Protein AF-A0A383W171-F1 (afdb_monomer)

Solvent-accessible surface area (backbone atoms only — not comparable to full-atom values): 10695 Å² total; per-residue (Å²): 110,68,68,59,52,62,52,45,40,72,74,48,35,56,54,41,44,47,52,51,30,72,74,34,72,72,46,25,58,51,48,38,57,55,41,59,75,45,42,67,62,52,44,52,52,25,50,52,48,31,60,66,40,93,43,73,70,55,23,49,46,22,48,50,26,39,49,52,51,24,66,62,33,46,74,56,22,66,34,66,72,50,30,51,53,55,52,63,39,61,74,68,53,59,74,55,46,41,52,40,42,72,44,48,37,59,77,45,46,70,50,52,50,55,31,55,77,66,64,44,54,62,51,46,47,56,55,49,35,37,57,77,70,67,51,91,64,80,56,53,69,67,58,50,42,73,58,44,50,68,58,69,49,54,80,75,46,86,81,58,77,82,63,76,85,50,71,65,65,59,52,54,56,54,51,54,53,50,52,52,56,61,53,58,58,59,66,66,78,77,114

Foldseek 3Di:
DLVVVVVVCVVCALLNLLVQLVPDVVSVVSSLVVCVVPVPVSLVRLLVQLQVDPDPVSVVSSLSSNLSSLLSPVVVLPDQVNLLSVLLRAPDPLVSLLSSVVSVHANAPVSLVVCVVVVRHPSLSNLVSCVVVVNDYPDDVVVSCVSPVVVVVVVPDPPCPVCVVDCVVVVVVVVVVVVVVVVVVVVVVVD

Sequence (191 aa):
MFELLSSCSRHLGVAGLARVAASSKQLNDTCIIIARRDVQSLLQAALQQATAAASGIEQDQHLQAVLWLLQAAPAAAAAASVSEQLVRLTDVPNRWVLQLVTAGVRIMYPQLLAAASSMVPGMEVWVQAQQQLGVQTDMPAAAVDVCCGDIAAGALNPGVQQLRRSPKGRQLLQAAEQQQLCSGLRGIMQR

Organism: Tetradesmus obliquus (NCBI:txid3088)

Radius of gyration: 20.08 Å; Cα contacts (8 Å, |Δi|>4): 163; chains: 1; bounding box: 38×62×49 Å

Mean predicted aligned error: 10.24 Å

Structure (mmCIF, N/CA/C/O backbone):
data_AF-A0A383W171-F1
#
_entry.id   AF-A0A383W171-F1
#
loop_
_atom_site.group_PDB
_atom_site.id
_atom_site.type_symbol
_atom_site.label_atom_id
_atom_site.label_alt_id
_atom_site.label_comp_id
_atom_site.label_asym_id
_atom_site.label_entity_id
_atom_site.label_seq_id
_atom_site.pdbx_PDB_ins_code
_atom_site.Cartn_x
_atom_site.Cartn_y
_atom_site.Cartn_z
_atom_site.occupancy
_atom_site.B_iso_or_equiv
_atom_site.auth_seq_id
_atom_site.auth_comp_id
_atom_site.auth_asym_id
_atom_site.auth_atom_id
_atom_site.pdbx_PDB_model_num
ATOM 1 N N . MET A 1 1 ? 2.839 31.402 7.261 1.00 62.22 1 MET A N 1
ATOM 2 C CA . MET A 1 1 ? 2.169 30.147 7.681 1.00 62.22 1 MET A CA 1
ATOM 3 C C . MET A 1 1 ? 2.806 28.917 7.032 1.00 62.22 1 MET A C 1
ATOM 5 O O . MET A 1 1 ? 3.212 28.032 7.770 1.00 62.22 1 MET A O 1
ATOM 9 N N . PHE A 1 2 ? 2.985 28.882 5.704 1.00 64.69 2 PHE A N 1
ATOM 10 C CA . PHE A 1 2 ? 3.667 27.775 5.005 1.00 64.69 2 PHE A CA 1
ATOM 11 C C . PHE A 1 2 ? 5.072 27.443 5.545 1.00 64.69 2 PHE A C 1
ATOM 13 O O . PHE A 1 2 ? 5.358 26.276 5.783 1.00 64.69 2 PHE A O 1
ATOM 20 N N . GLU A 1 3 ? 5.916 28.444 5.818 1.00 73.06 3 GLU A N 1
ATOM 21 C CA . GLU A 1 3 ? 7.274 28.223 6.360 1.00 73.06 3 GLU A CA 1
ATOM 22 C C . GLU A 1 3 ? 7.280 27.573 7.753 1.00 73.06 3 GLU A C 1
ATOM 24 O O . GLU A 1 3 ? 8.090 26.693 8.032 1.00 73.06 3 GLU A O 1
ATOM 29 N N . LEU A 1 4 ? 6.327 27.944 8.616 1.00 71.62 4 LEU A N 1
ATOM 30 C CA . LEU A 1 4 ? 6.175 27.326 9.937 1.00 71.62 4 LEU A CA 1
ATOM 31 C C . LEU A 1 4 ? 5.765 25.859 9.806 1.00 71.62 4 LEU A C 1
ATOM 33 O O . LEU A 1 4 ? 6.365 25.009 10.449 1.00 71.62 4 LEU A O 1
ATOM 37 N N . LEU A 1 5 ? 4.817 25.542 8.922 1.00 66.81 5 LEU A N 1
ATOM 38 C CA . LEU A 1 5 ? 4.398 24.159 8.674 1.00 66.81 5 LEU A CA 1
ATOM 39 C C . LEU A 1 5 ? 5.499 23.323 8.002 1.00 66.81 5 LEU A C 1
ATOM 41 O O . LEU A 1 5 ? 5.643 22.150 8.326 1.00 66.81 5 LEU A O 1
ATOM 45 N N . SER A 1 6 ? 6.310 23.931 7.132 1.00 67.00 6 SER A N 1
ATOM 46 C CA . SER A 1 6 ? 7.495 23.315 6.510 1.00 67.00 6 SER A CA 1
ATOM 47 C C . SER A 1 6 ? 8.640 23.069 7.505 1.00 67.00 6 SER A C 1
ATOM 49 O O . SER A 1 6 ? 9.434 22.141 7.355 1.00 67.00 6 SER A O 1
ATOM 51 N N . SER A 1 7 ? 8.745 23.889 8.550 1.00 73.44 7 SER A N 1
ATOM 52 C CA . SER A 1 7 ? 9.685 23.651 9.648 1.00 73.44 7 SER A CA 1
ATOM 53 C C . SER A 1 7 ? 9.146 22.594 10.619 1.00 73.44 7 SER A C 1
ATOM 55 O O . SER A 1 7 ? 9.865 21.671 11.012 1.00 73.44 7 SER A O 1
ATOM 57 N N . CYS A 1 8 ? 7.852 22.663 10.947 1.00 67.25 8 CYS A N 1
ATOM 58 C CA . CYS A 1 8 ? 7.170 21.681 11.784 1.00 67.25 8 CYS A CA 1
ATOM 59 C C . CYS A 1 8 ? 7.143 20.294 11.138 1.00 67.25 8 CYS A C 1
ATOM 61 O O . CYS A 1 8 ? 7.297 19.318 11.858 1.00 67.25 8 CYS A O 1
ATOM 63 N N . SER A 1 9 ? 7.016 20.173 9.813 1.00 68.44 9 SER A N 1
ATOM 64 C CA . SER A 1 9 ? 7.053 18.876 9.122 1.00 68.44 9 SER A CA 1
ATOM 65 C C . SER A 1 9 ? 8.367 18.130 9.343 1.00 68.44 9 SER A C 1
ATOM 67 O O . SER A 1 9 ? 8.357 16.917 9.546 1.00 68.44 9 SER A O 1
ATOM 69 N N . ARG A 1 10 ? 9.492 18.855 9.378 1.00 72.81 10 ARG A N 1
ATOM 70 C CA . ARG A 1 10 ? 10.814 18.276 9.652 1.00 72.81 10 ARG A CA 1
ATOM 71 C C . ARG A 1 10 ? 10.949 17.780 11.089 1.00 72.81 10 ARG A C 1
ATOM 73 O O . ARG A 1 10 ? 11.644 16.801 11.318 1.00 72.81 10 ARG A O 1
ATOM 80 N N . HIS A 1 11 ? 10.282 18.436 12.037 1.00 79.12 11 HIS A N 1
ATOM 81 C CA . HIS A 1 11 ? 10.353 18.085 13.460 1.00 79.12 11 HIS A CA 1
ATOM 82 C C . HIS A 1 11 ? 9.325 17.022 13.865 1.00 79.12 11 HIS A C 1
ATOM 84 O O . HIS A 1 11 ? 9.615 16.158 14.683 1.00 79.12 11 HIS A O 1
ATOM 90 N N . LEU A 1 12 ? 8.120 17.084 13.300 1.00 79.12 12 LEU A N 1
ATOM 91 C CA . LEU A 1 12 ? 7.004 16.191 13.616 1.00 79.12 12 LEU A CA 1
ATOM 92 C C . LEU A 1 12 ? 7.081 14.857 12.859 1.00 79.12 12 LEU A C 1
ATOM 94 O O . LEU A 1 12 ? 6.402 13.897 13.229 1.00 79.12 12 LEU A O 1
ATOM 98 N N . GLY A 1 13 ? 7.870 14.804 11.783 1.00 85.38 13 GLY A N 1
ATOM 99 C CA . GLY A 1 13 ? 7.905 13.675 10.864 1.00 85.38 13 GLY A CA 1
ATOM 100 C C . GLY A 1 13 ? 6.580 13.476 10.120 1.00 85.38 13 GLY A C 1
ATOM 101 O O . GLY A 1 13 ? 5.604 14.215 10.282 1.00 85.38 13 GLY A O 1
ATOM 102 N N . VAL A 1 14 ? 6.529 12.435 9.289 1.00 82.44 14 VAL A N 1
ATOM 103 C CA . VAL A 1 14 ? 5.363 12.163 8.432 1.00 82.44 14 VAL A CA 1
ATOM 104 C C . VAL A 1 14 ? 4.137 11.755 9.258 1.00 82.44 14 VAL A C 1
ATOM 106 O O . VAL A 1 14 ? 3.026 12.208 8.993 1.00 82.44 14 VAL A O 1
ATOM 109 N N . ALA A 1 15 ? 4.334 10.965 10.318 1.00 82.19 15 ALA A N 1
ATOM 110 C CA . ALA A 1 15 ? 3.250 10.551 11.210 1.00 82.19 15 ALA A CA 1
ATOM 111 C C . ALA A 1 15 ? 2.641 11.727 11.996 1.00 82.19 15 ALA A C 1
ATOM 113 O O . ALA A 1 15 ? 1.443 11.728 12.287 1.00 82.19 15 ALA A O 1
ATOM 114 N N . GLY A 1 16 ? 3.444 12.734 12.353 1.00 85.44 16 GLY A N 1
ATOM 115 C CA . GLY A 1 16 ? 2.940 13.950 12.984 1.00 85.44 16 GLY A CA 1
ATOM 116 C C . GLY A 1 16 ? 2.183 14.838 11.995 1.00 85.44 16 GLY A C 1
ATOM 117 O O . GLY A 1 16 ? 1.116 15.346 12.333 1.00 85.44 16 GLY A O 1
ATOM 118 N N . LEU A 1 17 ? 2.659 14.948 10.749 1.00 83.88 17 LEU A N 1
ATOM 119 C CA . LEU A 1 17 ? 1.933 15.649 9.686 1.00 83.88 17 LEU A CA 1
ATOM 120 C C . LEU A 1 17 ? 0.565 15.033 9.397 1.00 83.88 17 LEU A C 1
ATOM 122 O O . LEU A 1 17 ? -0.419 15.766 9.337 1.00 83.88 17 LEU A O 1
ATOM 126 N N . ALA A 1 18 ? 0.483 13.707 9.277 1.00 84.19 18 ALA A N 1
ATOM 127 C CA . ALA A 1 18 ? -0.787 13.016 9.065 1.00 84.19 18 ALA A CA 1
ATOM 128 C C . ALA A 1 18 ? -1.781 13.286 10.214 1.00 84.19 18 ALA A C 1
ATOM 130 O O . ALA A 1 18 ? -2.966 13.516 9.978 1.00 84.19 18 ALA A O 1
ATOM 131 N N . ARG A 1 19 ? -1.295 13.346 11.462 1.00 85.88 19 ARG A N 1
ATOM 132 C CA . ARG A 1 19 ? -2.115 13.701 12.634 1.00 85.88 19 ARG A CA 1
ATOM 133 C C . ARG A 1 19 ? -2.599 15.152 12.608 1.00 85.88 19 ARG A C 1
ATOM 135 O O . ARG A 1 19 ? -3.755 15.408 12.934 1.00 85.88 19 ARG A O 1
ATOM 142 N N . VAL A 1 20 ? -1.746 16.094 12.207 1.00 85.81 20 VAL A N 1
ATOM 143 C CA . VAL A 1 20 ? -2.124 17.511 12.055 1.00 85.81 20 VAL A CA 1
ATOM 144 C C . VAL A 1 20 ? -3.135 17.690 10.921 1.00 85.81 20 VAL A C 1
ATOM 146 O O . VAL A 1 20 ? -4.101 18.434 11.069 1.00 85.81 20 VAL A O 1
ATOM 149 N N . ALA A 1 21 ? -2.959 16.973 9.812 1.00 86.38 21 ALA A N 1
ATOM 150 C CA . ALA A 1 21 ? -3.920 16.969 8.718 1.00 86.38 21 ALA A CA 1
ATOM 151 C C . ALA A 1 21 ? -5.288 16.422 9.167 1.00 86.38 21 ALA A C 1
ATOM 153 O O . ALA A 1 21 ? -6.324 16.951 8.775 1.00 86.38 21 ALA A O 1
ATOM 154 N N . ALA A 1 22 ? -5.311 15.414 10.043 1.00 86.44 22 ALA A N 1
ATOM 155 C CA . ALA A 1 22 ? -6.554 14.849 10.562 1.00 86.44 22 ALA A CA 1
ATOM 156 C C . ALA A 1 22 ? -7.316 15.780 11.528 1.00 86.44 22 ALA A C 1
ATOM 158 O O . ALA A 1 22 ? -8.522 15.616 11.695 1.00 86.44 22 ALA A O 1
ATOM 159 N N . SER A 1 23 ? -6.651 16.751 12.168 1.00 90.56 23 SER A N 1
ATOM 160 C CA . SER A 1 23 ? -7.278 17.588 13.204 1.00 90.56 23 SER A CA 1
ATOM 161 C C . SER A 1 23 ? -8.031 18.806 12.661 1.00 90.56 23 SER A C 1
ATOM 163 O O . SER A 1 23 ? -8.907 19.337 13.343 1.00 90.56 23 SER A O 1
ATOM 165 N N . SER A 1 24 ? -7.712 19.270 11.449 1.00 92.06 24 SER A N 1
ATOM 166 C CA . SER A 1 24 ? -8.339 20.456 10.861 1.00 92.06 24 SER A CA 1
ATOM 167 C C . SER A 1 24 ? -8.365 20.393 9.341 1.00 92.06 24 SER A C 1
ATOM 169 O O . SER A 1 24 ? -7.342 20.162 8.701 1.00 92.06 24 SER A O 1
ATOM 171 N N . LYS A 1 25 ? -9.523 20.707 8.746 1.00 90.56 25 LYS A N 1
ATOM 172 C CA . LYS A 1 25 ? -9.697 20.761 7.286 1.00 90.56 25 LYS A CA 1
ATOM 173 C C . LYS A 1 25 ? -8.736 21.752 6.618 1.00 90.56 25 LYS A C 1
ATOM 175 O O . LYS A 1 25 ? -8.126 21.422 5.610 1.00 90.56 25 LYS A O 1
ATOM 180 N N . GLN A 1 26 ? -8.557 22.940 7.197 1.00 88.69 26 GLN A N 1
ATOM 181 C CA . GLN A 1 26 ? -7.665 23.959 6.632 1.00 88.69 26 GLN A CA 1
ATOM 182 C C . GLN A 1 26 ? -6.191 23.525 6.687 1.00 88.69 26 GLN A C 1
ATOM 184 O O . GLN A 1 26 ? -5.416 23.791 5.763 1.00 88.69 26 GLN A O 1
ATOM 189 N N . LEU A 1 27 ? -5.799 22.842 7.768 1.00 87.38 27 LEU A N 1
ATOM 190 C CA . LEU A 1 27 ? -4.456 22.280 7.881 1.00 87.38 27 LEU A CA 1
ATOM 191 C C . LEU A 1 27 ? -4.277 21.105 6.923 1.00 87.38 27 LEU A C 1
ATOM 193 O O . LEU A 1 27 ? -3.227 21.029 6.297 1.00 87.38 27 LEU A O 1
ATOM 197 N N . ASN A 1 28 ? -5.298 20.265 6.730 1.00 89.25 28 ASN A N 1
ATOM 198 C CA . ASN A 1 28 ? -5.277 19.184 5.747 1.00 89.25 28 ASN A CA 1
ATOM 199 C C . ASN A 1 28 ? -4.964 19.703 4.339 1.00 89.25 28 ASN A C 1
ATOM 201 O O . ASN A 1 28 ? -4.003 19.246 3.728 1.00 89.25 28 ASN A O 1
ATOM 205 N N . ASP A 1 29 ? -5.696 20.712 3.858 1.00 89.44 29 ASP A N 1
ATOM 206 C CA . ASP A 1 29 ? -5.478 21.276 2.518 1.00 89.44 29 ASP A CA 1
ATOM 207 C C . ASP A 1 29 ? -4.045 21.815 2.361 1.00 89.44 29 ASP A C 1
ATOM 209 O O . ASP A 1 29 ? -3.374 21.578 1.354 1.00 89.44 29 ASP A O 1
ATOM 213 N N . THR A 1 30 ? -3.529 22.474 3.401 1.00 88.12 30 THR A N 1
ATOM 214 C CA . THR A 1 30 ? -2.154 22.990 3.414 1.00 88.12 30 THR A CA 1
ATOM 215 C C . THR A 1 30 ? -1.119 21.860 3.438 1.00 88.12 30 THR A C 1
ATOM 217 O O . THR A 1 30 ? -0.136 21.896 2.694 1.00 88.12 30 THR A O 1
ATOM 220 N N . CYS A 1 31 ? -1.342 20.832 4.258 1.00 85.25 31 CYS A N 1
ATOM 221 C CA . CYS A 1 31 ? -0.501 19.643 4.343 1.00 85.25 31 CYS A CA 1
ATOM 222 C C . CYS A 1 31 ? -0.481 18.873 3.020 1.00 85.25 31 CYS A C 1
ATOM 224 O O . CYS A 1 31 ? 0.586 18.419 2.625 1.00 85.25 31 CYS A O 1
ATOM 226 N N . ILE A 1 32 ? -1.603 18.782 2.300 1.00 87.94 32 ILE A N 1
ATOM 227 C CA . ILE A 1 32 ? -1.674 18.161 0.971 1.00 87.94 32 ILE A CA 1
ATOM 228 C C . ILE A 1 32 ? -0.819 18.936 -0.036 1.00 87.94 32 ILE A C 1
ATOM 230 O O . ILE A 1 32 ? -0.088 18.322 -0.811 1.00 87.94 32 ILE A O 1
ATOM 234 N N . ILE A 1 33 ? -0.858 20.273 -0.023 1.00 88.38 33 ILE A N 1
ATOM 235 C CA . ILE A 1 33 ? -0.017 21.099 -0.908 1.00 88.38 33 ILE A CA 1
ATOM 236 C C . ILE A 1 33 ? 1.471 20.850 -0.627 1.00 88.38 33 ILE A C 1
ATOM 238 O O . ILE A 1 33 ? 2.251 20.658 -1.561 1.00 88.38 33 ILE A O 1
ATOM 242 N N . ILE A 1 34 ? 1.862 20.815 0.651 1.00 84.62 34 ILE A N 1
ATOM 243 C CA . ILE A 1 34 ? 3.246 20.530 1.061 1.00 84.62 34 ILE A CA 1
ATOM 244 C C . ILE A 1 34 ? 3.638 19.106 0.653 1.00 84.62 34 ILE A C 1
ATOM 246 O O . ILE A 1 34 ? 4.684 18.913 0.038 1.00 84.62 34 ILE A O 1
ATOM 250 N N . ALA A 1 35 ? 2.778 18.126 0.936 1.00 85.06 35 ALA A N 1
ATOM 251 C CA . ALA A 1 35 ? 3.012 16.727 0.616 1.00 85.06 35 ALA A CA 1
ATOM 252 C C . ALA A 1 35 ? 3.182 16.516 -0.887 1.00 85.06 35 ALA A C 1
ATOM 254 O O . ALA A 1 35 ? 4.092 15.814 -1.293 1.00 85.06 35 ALA A O 1
ATOM 255 N N . ARG A 1 36 ? 2.380 17.168 -1.735 1.00 87.44 36 ARG A N 1
ATOM 256 C CA . ARG A 1 36 ? 2.507 17.058 -3.197 1.00 87.44 36 ARG A CA 1
ATOM 257 C C . ARG A 1 36 ? 3.826 17.598 -3.734 1.00 87.44 36 ARG A C 1
ATOM 259 O O . ARG A 1 36 ? 4.308 17.095 -4.743 1.00 87.44 36 ARG A O 1
ATOM 266 N N . ARG A 1 37 ? 4.400 18.613 -3.084 1.00 89.31 37 ARG A N 1
ATOM 267 C CA . ARG A 1 37 ? 5.670 19.212 -3.509 1.00 89.31 37 ARG A CA 1
ATOM 268 C C . ARG A 1 37 ? 6.855 18.273 -3.289 1.00 89.31 37 ARG A C 1
ATOM 270 O O . ARG A 1 37 ? 7.810 18.345 -4.052 1.00 89.31 37 ARG A O 1
ATOM 277 N N . ASP A 1 38 ? 6.785 17.424 -2.268 1.00 87.81 38 ASP A N 1
ATOM 278 C CA . ASP A 1 38 ? 7.885 16.538 -1.880 1.00 87.81 38 ASP A CA 1
ATOM 279 C C . ASP A 1 38 ? 7.393 15.131 -1.503 1.00 87.81 38 ASP A C 1
ATOM 281 O O . ASP A 1 38 ? 7.822 14.515 -0.527 1.00 87.81 38 ASP A O 1
ATOM 285 N N . VAL A 1 39 ? 6.427 14.622 -2.276 1.00 90.38 39 VAL A N 1
ATOM 286 C CA . VAL A 1 39 ? 5.736 13.363 -1.955 1.00 90.38 39 VAL A CA 1
ATOM 287 C C . VAL A 1 39 ? 6.718 12.207 -1.906 1.00 90.38 39 VAL A C 1
ATOM 289 O O . VAL A 1 39 ? 6.602 11.345 -1.047 1.00 90.38 39 VAL A O 1
ATOM 292 N N . GLN A 1 40 ? 7.706 12.200 -2.799 1.00 88.62 40 GLN A N 1
ATOM 293 C CA . GLN A 1 40 ? 8.643 11.096 -2.922 1.00 88.62 40 GLN A CA 1
ATOM 294 C C . GLN A 1 40 ? 9.553 10.986 -1.696 1.00 88.62 40 GLN A C 1
ATOM 296 O O . GLN A 1 40 ? 9.727 9.880 -1.188 1.00 88.62 40 GLN A O 1
ATOM 301 N N . SER A 1 41 ? 10.088 12.103 -1.189 1.00 89.75 41 SER A N 1
ATOM 302 C CA . SER A 1 41 ? 10.953 12.078 -0.005 1.00 89.75 41 SER A CA 1
ATOM 303 C C . SER A 1 41 ? 10.161 11.687 1.247 1.00 89.75 41 SER A C 1
ATOM 305 O O . SER A 1 41 ? 10.602 10.835 2.019 1.00 89.75 41 SER A O 1
ATOM 307 N N . LEU A 1 42 ? 8.951 12.237 1.406 1.00 90.44 42 LEU A N 1
ATOM 308 C CA . LEU A 1 42 ? 8.072 11.954 2.538 1.00 90.44 42 LEU A CA 1
ATOM 309 C C . LEU A 1 42 ? 7.592 10.502 2.521 1.00 90.44 42 LEU A C 1
ATOM 311 O O . LEU A 1 42 ? 7.587 9.839 3.556 1.00 90.44 42 LEU A O 1
ATOM 315 N N . LEU A 1 43 ? 7.220 9.992 1.348 1.00 91.25 43 LEU A N 1
ATOM 316 C CA . LEU A 1 43 ? 6.767 8.618 1.173 1.00 91.25 43 LEU A CA 1
ATOM 317 C C . LEU A 1 43 ? 7.901 7.632 1.440 1.00 91.25 43 LEU A C 1
ATOM 319 O O . LEU A 1 43 ? 7.708 6.681 2.191 1.00 91.25 43 LEU A O 1
ATOM 323 N N . GLN A 1 44 ? 9.095 7.894 0.906 1.00 90.88 44 GLN A N 1
ATOM 324 C CA . GLN A 1 44 ? 10.270 7.068 1.166 1.00 90.88 44 GLN A CA 1
ATOM 325 C C . GLN A 1 44 ? 10.644 7.065 2.654 1.00 90.88 44 GLN A C 1
ATOM 327 O O . GLN A 1 44 ? 10.906 6.001 3.210 1.00 90.88 44 GLN A O 1
ATOM 332 N N . ALA A 1 45 ? 10.614 8.221 3.324 1.00 89.88 45 ALA A N 1
ATOM 333 C CA . ALA A 1 45 ? 10.873 8.302 4.759 1.00 89.88 45 ALA A CA 1
ATOM 334 C C . ALA A 1 45 ? 9.832 7.512 5.570 1.00 89.88 45 ALA A C 1
ATOM 336 O O . ALA A 1 45 ? 10.195 6.753 6.467 1.00 89.88 45 ALA A O 1
ATOM 337 N N . ALA A 1 46 ? 8.545 7.636 5.232 1.00 91.56 46 ALA A N 1
ATOM 338 C CA . ALA A 1 46 ? 7.478 6.896 5.902 1.00 91.56 46 ALA A CA 1
ATOM 339 C C . ALA A 1 46 ? 7.597 5.377 5.694 1.00 91.56 46 ALA A C 1
ATOM 341 O O . ALA A 1 46 ? 7.404 4.616 6.638 1.00 91.56 46 ALA A O 1
ATOM 342 N N . LEU A 1 47 ? 7.969 4.932 4.490 1.00 91.06 47 LEU A N 1
ATOM 343 C CA . LEU A 1 47 ? 8.186 3.516 4.173 1.00 91.06 47 LEU A CA 1
ATOM 344 C C . LEU A 1 47 ? 9.409 2.941 4.894 1.00 91.06 47 LEU A C 1
ATOM 346 O O . LEU A 1 47 ? 9.344 1.839 5.441 1.00 91.06 47 LEU A O 1
ATOM 350 N N . GLN A 1 48 ? 10.506 3.697 4.957 1.00 90.75 48 GLN A N 1
ATOM 351 C CA . GLN A 1 48 ? 11.694 3.309 5.719 1.00 90.75 48 GLN A CA 1
ATOM 352 C C . GLN A 1 48 ? 11.375 3.172 7.209 1.00 90.75 48 GLN A C 1
ATOM 354 O O . GLN A 1 48 ? 11.781 2.194 7.832 1.00 90.75 48 GLN A O 1
ATOM 359 N N . GLN A 1 49 ? 10.597 4.102 7.764 1.00 90.25 49 GLN A N 1
ATOM 360 C CA . GLN A 1 49 ? 10.143 4.023 9.151 1.00 90.25 49 GLN A CA 1
ATOM 361 C C . GLN A 1 49 ? 9.191 2.845 9.390 1.00 90.25 49 GLN A C 1
ATOM 363 O O . GLN A 1 49 ? 9.339 2.149 10.387 1.00 90.25 49 GLN A O 1
ATOM 368 N N . ALA A 1 50 ? 8.266 2.571 8.464 1.00 91.31 50 ALA A N 1
ATOM 369 C CA . ALA A 1 50 ? 7.387 1.403 8.545 1.00 91.31 50 ALA A CA 1
ATOM 370 C C . ALA A 1 50 ? 8.179 0.087 8.529 1.00 91.31 50 ALA A C 1
ATOM 372 O O . ALA A 1 50 ? 7.833 -0.837 9.254 1.00 91.31 50 ALA A O 1
ATOM 373 N N . THR A 1 51 ? 9.251 0.015 7.734 1.00 88.00 51 THR A N 1
ATOM 374 C CA . THR A 1 51 ? 10.130 -1.167 7.664 1.00 88.00 51 THR A CA 1
ATOM 375 C C . THR A 1 51 ? 10.968 -1.331 8.932 1.00 88.00 51 THR A C 1
ATOM 377 O O . THR A 1 51 ? 11.231 -2.447 9.363 1.00 88.00 51 THR A O 1
ATOM 380 N N . ALA A 1 52 ? 11.416 -0.220 9.519 1.00 89.12 52 ALA A N 1
ATOM 381 C CA . ALA A 1 52 ? 12.266 -0.218 10.707 1.00 89.12 52 ALA A CA 1
ATOM 382 C C . ALA A 1 52 ? 11.487 -0.348 12.028 1.00 89.12 52 ALA A C 1
ATOM 384 O O . ALA A 1 52 ? 12.108 -0.483 13.083 1.00 89.12 52 ALA A O 1
ATOM 385 N N . ALA A 1 53 ? 10.155 -0.266 11.993 1.00 89.88 53 ALA A N 1
ATOM 386 C CA . ALA A 1 53 ? 9.316 -0.317 13.181 1.00 89.88 53 ALA A CA 1
ATOM 387 C C . ALA A 1 53 ? 9.486 -1.656 13.915 1.00 89.88 53 ALA A C 1
ATOM 389 O O . ALA A 1 53 ? 9.299 -2.726 13.342 1.00 89.88 53 ALA A O 1
ATOM 390 N N . ALA A 1 54 ? 9.816 -1.590 15.206 1.00 81.38 54 ALA A N 1
ATOM 391 C CA . ALA A 1 54 ? 10.010 -2.778 16.038 1.00 81.38 54 ALA A CA 1
ATOM 392 C C . ALA A 1 54 ? 8.683 -3.350 16.564 1.00 81.38 54 ALA A C 1
ATOM 394 O O . ALA A 1 54 ? 8.638 -4.475 17.062 1.00 81.38 54 ALA A O 1
ATOM 395 N N . SER A 1 55 ? 7.604 -2.565 16.487 1.00 86.31 55 SER A N 1
ATOM 396 C CA . SER A 1 55 ? 6.282 -2.923 16.990 1.00 86.31 55 SER A CA 1
ATOM 397 C C . SER A 1 55 ? 5.191 -2.700 15.944 1.00 86.31 55 SER A C 1
ATOM 399 O O . SER A 1 55 ? 5.233 -1.748 15.162 1.00 86.31 55 SER A O 1
ATOM 401 N N . GLY A 1 56 ? 4.149 -3.535 15.988 1.00 86.38 56 GLY A N 1
ATOM 402 C CA . GLY A 1 56 ? 3.002 -3.403 15.085 1.00 86.38 56 GLY A CA 1
ATOM 403 C C . GLY A 1 56 ? 2.249 -2.074 15.236 1.00 86.38 56 GLY A C 1
ATOM 404 O O . GLY A 1 56 ? 1.689 -1.575 14.268 1.00 86.38 56 GLY A O 1
ATOM 405 N N . ILE A 1 57 ? 2.276 -1.448 16.421 1.00 88.88 57 ILE A N 1
ATOM 406 C CA . ILE A 1 57 ? 1.623 -0.147 16.654 1.00 88.88 57 ILE A CA 1
ATOM 407 C C . ILE A 1 57 ? 2.365 0.978 15.920 1.00 88.88 57 ILE A C 1
ATOM 409 O O . ILE A 1 57 ? 1.733 1.850 15.324 1.00 88.88 57 ILE A O 1
ATOM 413 N N . GLU A 1 58 ? 3.698 0.982 15.963 1.00 88.75 58 GLU A N 1
ATOM 414 C CA . GLU A 1 58 ? 4.507 1.954 15.220 1.00 88.75 58 GLU A CA 1
ATOM 415 C C . GLU A 1 58 ? 4.370 1.724 13.716 1.00 88.75 58 GLU A C 1
ATOM 417 O O . GLU A 1 58 ? 4.143 2.673 12.964 1.00 88.75 58 GLU A O 1
ATOM 422 N N . GLN A 1 59 ? 4.408 0.459 13.289 1.00 90.56 59 GLN A N 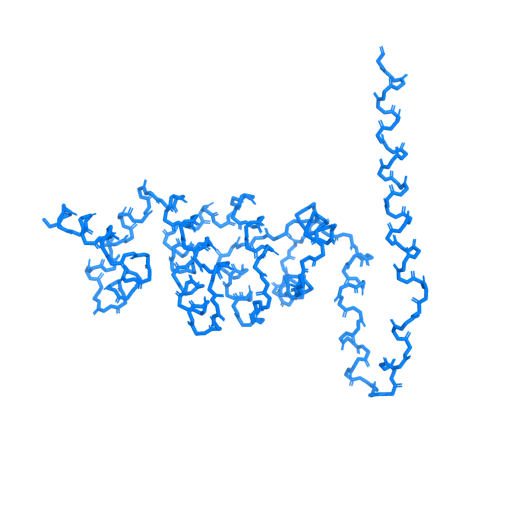1
ATOM 423 C CA . GLN A 1 59 ? 4.190 0.084 11.896 1.00 90.56 59 GLN A CA 1
ATOM 424 C C . GLN A 1 59 ? 2.823 0.578 11.395 1.00 90.56 59 GLN A C 1
ATOM 426 O O . GLN A 1 59 ? 2.759 1.209 10.343 1.00 90.56 59 GLN A O 1
ATOM 431 N N . ASP A 1 60 ? 1.750 0.397 12.173 1.00 91.75 60 ASP A N 1
ATOM 432 C CA . ASP A 1 60 ? 0.407 0.905 11.864 1.00 91.75 60 ASP A CA 1
ATOM 433 C C . ASP A 1 60 ? 0.389 2.435 11.689 1.00 91.75 60 ASP A C 1
ATOM 435 O O . ASP A 1 60 ? -0.245 2.951 10.768 1.00 91.75 60 ASP A O 1
ATOM 439 N N . GLN A 1 61 ? 1.099 3.187 12.539 1.00 91.25 61 GLN A N 1
ATOM 440 C CA . GLN A 1 61 ? 1.175 4.650 12.420 1.00 91.25 61 GLN A CA 1
ATOM 441 C C . GLN A 1 61 ? 1.898 5.085 11.142 1.00 91.25 61 GLN A C 1
ATOM 443 O O . GLN A 1 61 ? 1.464 6.028 10.472 1.00 91.25 61 GLN A O 1
ATOM 448 N N . HIS A 1 62 ? 2.991 4.409 10.791 1.00 91.62 62 HIS A N 1
ATOM 449 C CA . HIS A 1 62 ? 3.729 4.704 9.567 1.00 91.62 62 HIS A CA 1
ATOM 450 C C . HIS A 1 62 ? 2.941 4.289 8.319 1.0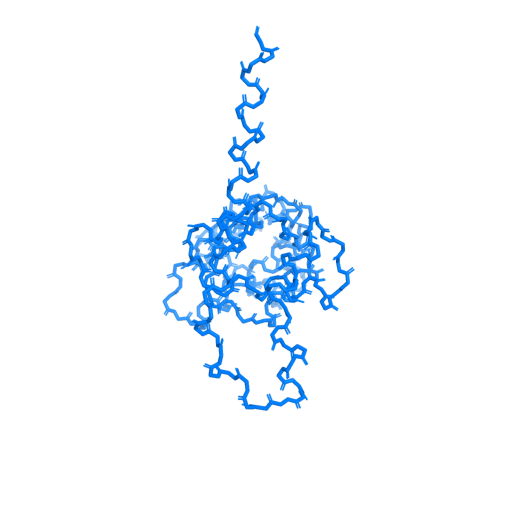0 91.62 62 HIS A C 1
ATOM 452 O O . HIS A 1 62 ? 2.891 5.054 7.357 1.00 91.62 62 HIS A O 1
ATOM 458 N N . LEU A 1 63 ? 2.235 3.157 8.353 1.00 93.19 63 LEU A N 1
ATOM 459 C CA . LEU A 1 63 ? 1.329 2.729 7.284 1.00 93.19 63 LEU A CA 1
ATOM 460 C C . LEU A 1 63 ? 0.159 3.702 7.092 1.00 93.19 63 LEU A C 1
ATOM 462 O O . LEU A 1 63 ? -0.176 4.037 5.956 1.00 93.19 63 LEU A O 1
ATOM 466 N N . GLN A 1 64 ? -0.403 4.242 8.177 1.00 93.56 64 GLN A N 1
ATOM 467 C CA . GLN A 1 64 ? -1.418 5.296 8.103 1.00 93.56 64 GLN A CA 1
ATOM 468 C C . GLN A 1 64 ? -0.881 6.556 7.410 1.00 93.56 64 GLN A C 1
ATOM 470 O O . GLN A 1 64 ? -1.587 7.173 6.609 1.00 93.56 64 GLN A O 1
ATOM 475 N N . ALA A 1 65 ? 0.362 6.940 7.710 1.00 91.19 65 ALA A N 1
ATOM 476 C CA . ALA A 1 65 ? 1.021 8.081 7.085 1.00 91.19 65 ALA A CA 1
ATOM 477 C C . ALA A 1 65 ? 1.292 7.840 5.590 1.00 91.19 65 ALA A C 1
ATOM 479 O O . ALA A 1 65 ? 1.026 8.723 4.775 1.00 91.19 65 ALA A O 1
ATOM 480 N N . VAL A 1 66 ? 1.750 6.637 5.223 1.00 94.19 66 VAL A N 1
ATOM 481 C CA . VAL A 1 66 ? 1.899 6.206 3.823 1.00 94.19 66 VAL A CA 1
ATOM 482 C C . VAL A 1 66 ? 0.559 6.296 3.097 1.00 94.19 66 VAL A C 1
ATOM 484 O O . VAL A 1 66 ? 0.478 6.925 2.046 1.00 94.19 66 VAL A O 1
ATOM 487 N N . LEU A 1 67 ? -0.511 5.743 3.671 1.00 94.56 67 LEU A N 1
ATOM 488 C CA . LEU A 1 67 ? -1.841 5.779 3.069 1.00 94.56 67 LEU A CA 1
ATOM 489 C C . LEU A 1 67 ? -2.327 7.217 2.843 1.00 94.56 67 LEU A C 1
ATOM 491 O O . LEU A 1 67 ? -2.812 7.537 1.759 1.00 94.56 67 LEU A O 1
ATOM 495 N N . TRP A 1 68 ? -2.158 8.095 3.835 1.00 93.12 68 TRP A N 1
ATOM 496 C CA . TRP A 1 68 ? -2.512 9.510 3.707 1.00 93.12 68 TRP A CA 1
ATOM 497 C C . TRP A 1 68 ? -1.724 10.200 2.580 1.00 93.12 68 TRP A C 1
ATOM 499 O O . TRP A 1 68 ? -2.312 10.924 1.775 1.00 93.12 68 TRP A O 1
ATOM 509 N N . LEU A 1 69 ? -0.417 9.934 2.460 1.00 92.56 69 LEU A N 1
ATOM 510 C CA . LEU A 1 69 ? 0.412 10.472 1.373 1.00 92.56 69 LEU A CA 1
ATOM 511 C C . LEU A 1 69 ? -0.050 9.987 -0.006 1.00 92.56 69 LEU A C 1
ATOM 513 O O . LEU A 1 69 ? -0.136 10.784 -0.942 1.00 92.56 69 LEU A O 1
ATOM 517 N N . LEU A 1 70 ? -0.380 8.701 -0.134 1.00 93.69 70 LEU A N 1
ATOM 518 C CA . LEU A 1 70 ? -0.874 8.125 -1.386 1.00 93.69 70 LEU A CA 1
ATOM 519 C C . LEU A 1 70 ? -2.235 8.709 -1.780 1.00 93.69 70 LEU A C 1
ATOM 521 O O . LEU A 1 70 ? -2.456 9.014 -2.948 1.00 93.69 70 LEU A O 1
ATOM 525 N N . GLN A 1 71 ? -3.120 8.952 -0.812 1.00 91.88 71 GLN A N 1
ATOM 526 C CA . GLN A 1 71 ? -4.392 9.640 -1.051 1.00 91.88 71 GLN A CA 1
ATOM 527 C C . GLN A 1 71 ? -4.190 11.101 -1.477 1.00 91.88 71 GLN A C 1
ATOM 529 O O . GLN A 1 71 ? -4.900 11.599 -2.353 1.00 91.88 71 GLN A O 1
ATOM 534 N N . ALA A 1 72 ? -3.207 11.795 -0.896 1.00 89.62 72 ALA A N 1
ATOM 535 C CA . ALA A 1 72 ? -2.876 13.170 -1.262 1.00 89.62 72 ALA A CA 1
ATOM 536 C C . ALA A 1 72 ? -2.279 13.276 -2.679 1.00 89.62 72 ALA A C 1
ATOM 538 O O . ALA A 1 72 ? -2.508 14.277 -3.377 1.00 89.62 72 ALA A O 1
ATOM 539 N N . ALA A 1 73 ? -1.537 12.252 -3.110 1.00 92.25 73 ALA A N 1
ATOM 540 C CA . ALA A 1 73 ? -0.848 12.186 -4.394 1.00 92.25 73 ALA A CA 1
ATOM 541 C C . ALA A 1 73 ? -0.983 10.793 -5.054 1.00 92.25 73 ALA A C 1
ATOM 543 O O . ALA A 1 73 ? -0.015 10.030 -5.094 1.00 92.25 73 ALA A O 1
ATOM 544 N N . PRO A 1 74 ? -2.144 10.478 -5.662 1.00 90.12 74 PRO A N 1
ATOM 545 C CA . PRO A 1 74 ? -2.418 9.152 -6.232 1.00 90.12 74 PRO A CA 1
ATOM 546 C C . PRO A 1 74 ? -1.439 8.717 -7.327 1.00 90.12 74 PRO A C 1
ATOM 548 O O . PRO A 1 74 ? -1.179 7.531 -7.499 1.00 90.12 74 PRO A O 1
ATOM 551 N N . ALA A 1 75 ? -0.842 9.673 -8.047 1.00 89.44 75 ALA A N 1
ATOM 552 C CA . ALA A 1 75 ? 0.182 9.388 -9.051 1.00 89.44 75 ALA A CA 1
ATOM 553 C C . ALA A 1 75 ? 1.416 8.682 -8.457 1.00 89.44 75 ALA A C 1
ATOM 555 O O . ALA A 1 75 ? 2.054 7.890 -9.145 1.00 89.44 75 ALA A O 1
ATOM 556 N N . ALA A 1 76 ? 1.729 8.923 -7.178 1.00 89.38 76 ALA A N 1
ATOM 557 C CA . ALA A 1 76 ? 2.823 8.245 -6.492 1.00 89.38 76 ALA A CA 1
ATOM 558 C C . ALA A 1 76 ? 2.514 6.761 -6.229 1.00 89.38 76 ALA A C 1
ATOM 560 O O . ALA A 1 76 ? 3.434 5.951 -6.218 1.00 89.38 76 ALA A O 1
ATOM 561 N N . ALA A 1 77 ? 1.241 6.378 -6.079 1.00 88.44 77 ALA A N 1
ATOM 562 C CA . ALA A 1 77 ? 0.851 4.984 -5.845 1.00 88.44 77 ALA A CA 1
ATOM 563 C C . ALA A 1 77 ? 1.156 4.069 -7.042 1.00 88.44 77 ALA A C 1
ATOM 565 O O . ALA A 1 77 ? 1.431 2.885 -6.865 1.00 88.44 77 ALA A O 1
ATOM 566 N N . ALA A 1 78 ? 1.149 4.630 -8.254 1.00 87.75 78 ALA A N 1
ATOM 567 C CA . ALA A 1 78 ? 1.492 3.915 -9.478 1.00 87.75 78 ALA A CA 1
ATOM 568 C C . ALA A 1 78 ? 3.011 3.788 -9.706 1.00 87.75 78 ALA A C 1
ATOM 570 O O . ALA A 1 78 ? 3.434 3.108 -10.641 1.00 87.75 78 ALA A O 1
ATOM 571 N N . ALA A 1 79 ? 3.844 4.447 -8.894 1.00 90.00 79 ALA A N 1
ATOM 572 C CA . ALA A 1 79 ? 5.289 4.386 -9.053 1.00 90.00 79 ALA A CA 1
ATOM 573 C C . ALA A 1 79 ? 5.829 3.019 -8.607 1.00 90.00 79 ALA A C 1
ATOM 575 O O . ALA A 1 79 ? 5.615 2.591 -7.473 1.00 90.00 79 ALA A O 1
ATOM 576 N N . ALA A 1 80 ? 6.601 2.366 -9.479 1.00 87.62 80 ALA A N 1
ATOM 577 C CA . ALA A 1 80 ? 7.176 1.045 -9.214 1.00 87.62 80 ALA A CA 1
ATOM 578 C C . ALA A 1 80 ? 8.052 1.006 -7.947 1.00 87.62 80 ALA A C 1
ATOM 580 O O . ALA A 1 80 ? 8.049 0.021 -7.215 1.00 87.62 80 ALA A O 1
ATOM 581 N N . SER A 1 81 ? 8.756 2.098 -7.640 1.00 89.31 81 SER A N 1
ATOM 582 C CA . SER A 1 81 ? 9.587 2.206 -6.436 1.00 89.31 81 SER A CA 1
ATOM 583 C C . SER A 1 81 ? 8.779 2.116 -5.138 1.00 89.31 81 SER A C 1
ATOM 585 O O . SER A 1 81 ? 9.281 1.617 -4.132 1.00 89.31 81 SER A O 1
ATOM 587 N N . VAL A 1 82 ? 7.526 2.577 -5.151 1.00 92.00 82 VAL A N 1
ATOM 588 C CA . VAL A 1 82 ? 6.635 2.540 -3.987 1.00 92.00 82 VAL A CA 1
ATOM 589 C C . VAL A 1 82 ? 6.145 1.120 -3.754 1.00 92.00 82 VAL A C 1
ATOM 591 O O . VAL A 1 82 ? 6.227 0.630 -2.630 1.00 92.00 82 VAL A O 1
ATOM 594 N N . SER A 1 83 ? 5.697 0.432 -4.806 1.00 92.31 83 SER A N 1
ATOM 595 C CA . SER A 1 83 ? 5.283 -0.968 -4.701 1.00 92.31 83 SER A CA 1
ATOM 596 C C . SER A 1 83 ? 6.441 -1.896 -4.326 1.00 92.31 83 SER A C 1
ATOM 598 O O . SER A 1 83 ? 6.257 -2.769 -3.484 1.00 92.31 83 SER A O 1
ATOM 600 N N . GLU A 1 84 ? 7.651 -1.666 -4.843 1.00 91.81 84 GLU A N 1
ATOM 601 C CA . GLU A 1 84 ? 8.853 -2.409 -4.432 1.00 91.81 84 GLU A CA 1
ATOM 602 C C . GLU A 1 84 ? 9.188 -2.245 -2.949 1.00 91.81 84 GLU A C 1
ATOM 604 O O . GLU A 1 84 ? 9.588 -3.207 -2.298 1.00 91.81 84 GLU A O 1
ATOM 609 N N . GLN A 1 85 ? 9.054 -1.038 -2.399 1.00 92.25 85 GLN A N 1
ATOM 610 C CA . GLN A 1 85 ? 9.303 -0.805 -0.976 1.00 92.25 85 GLN A CA 1
ATOM 611 C C . GLN A 1 85 ? 8.189 -1.390 -0.108 1.00 92.25 85 GLN A C 1
ATOM 613 O O . GLN A 1 85 ? 8.469 -1.998 0.920 1.00 92.25 85 GLN A O 1
ATOM 618 N N . LEU A 1 86 ? 6.936 -1.252 -0.537 1.00 93.44 86 LEU A N 1
ATOM 619 C CA . LEU A 1 86 ? 5.784 -1.793 0.174 1.00 93.44 86 LEU A CA 1
ATOM 620 C C . LEU A 1 86 ? 5.808 -3.318 0.253 1.00 93.44 86 LEU A C 1
ATOM 622 O O . LEU A 1 86 ? 5.520 -3.869 1.310 1.00 93.44 86 LEU A O 1
ATOM 626 N N . VAL A 1 87 ? 6.205 -4.002 -0.823 1.00 93.81 87 VAL A N 1
ATO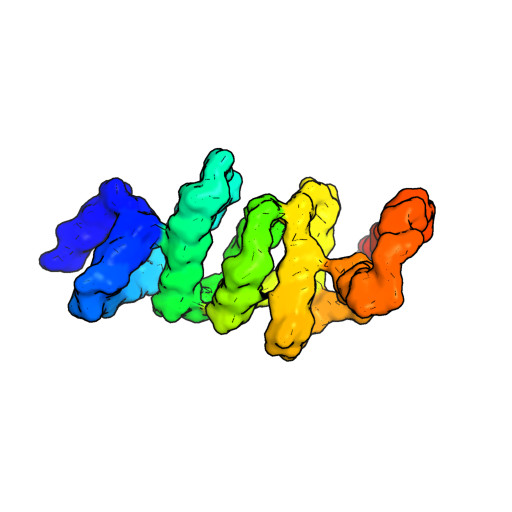M 627 C CA . VAL A 1 87 ? 6.278 -5.468 -0.825 1.00 93.81 87 VAL A CA 1
ATOM 628 C C . VAL A 1 87 ? 7.392 -6.001 0.087 1.00 93.81 87 VAL A C 1
ATOM 630 O O . VAL A 1 87 ? 7.356 -7.168 0.457 1.00 93.81 87 VAL A O 1
ATOM 633 N N . ARG A 1 88 ? 8.381 -5.165 0.449 1.00 92.00 88 ARG A N 1
ATOM 634 C CA . ARG A 1 88 ? 9.454 -5.507 1.402 1.00 92.00 88 ARG A CA 1
ATOM 635 C C . ARG A 1 88 ? 9.024 -5.384 2.861 1.00 92.00 88 ARG A C 1
ATOM 637 O O . ARG A 1 88 ? 9.763 -5.835 3.733 1.00 92.00 88 ARG A O 1
ATOM 644 N N . LEU A 1 89 ? 7.877 -4.762 3.134 1.00 91.50 89 LEU A N 1
ATOM 645 C CA . LEU A 1 89 ? 7.338 -4.698 4.485 1.00 91.50 89 LEU A CA 1
ATOM 646 C C . LEU A 1 89 ? 6.895 -6.095 4.913 1.00 91.50 89 LEU A C 1
ATOM 648 O O . LEU A 1 89 ? 6.062 -6.724 4.261 1.00 91.50 89 LEU A O 1
ATOM 652 N N . THR A 1 90 ? 7.446 -6.557 6.027 1.00 88.44 90 THR A N 1
ATOM 653 C CA . THR A 1 90 ? 7.089 -7.839 6.625 1.00 88.44 90 THR A CA 1
ATOM 654 C C . THR A 1 90 ? 5.838 -7.696 7.483 1.00 88.44 90 THR A C 1
ATOM 656 O O . THR A 1 90 ? 5.572 -6.629 8.043 1.00 88.44 90 THR A O 1
ATOM 659 N N . ASP A 1 91 ? 5.064 -8.777 7.576 1.00 87.00 91 ASP A N 1
ATOM 660 C CA . ASP A 1 91 ? 3.935 -8.916 8.505 1.00 87.00 91 ASP A CA 1
ATOM 661 C C . ASP A 1 91 ? 2.852 -7.830 8.391 1.00 87.00 91 ASP A C 1
ATOM 663 O O . ASP A 1 91 ? 2.144 -7.537 9.355 1.00 87.00 91 ASP A O 1
ATOM 667 N N . VAL A 1 92 ? 2.683 -7.234 7.205 1.00 90.62 92 VAL A N 1
ATOM 668 C CA . VAL A 1 92 ? 1.655 -6.210 6.988 1.00 90.62 92 VAL A CA 1
ATOM 669 C C . VAL A 1 92 ? 0.263 -6.836 7.145 1.00 90.62 92 VAL A C 1
ATOM 671 O O . VAL A 1 92 ? -0.101 -7.731 6.377 1.00 90.62 92 VAL A O 1
ATOM 674 N N . PRO A 1 93 ? -0.572 -6.352 8.085 1.00 91.50 93 PRO A N 1
ATOM 675 C CA . PRO A 1 93 ? -1.930 -6.857 8.242 1.00 91.50 93 PRO A CA 1
ATOM 676 C C . PRO A 1 93 ? -2.748 -6.708 6.953 1.00 91.50 93 PRO A C 1
ATOM 678 O O . PRO A 1 93 ? -2.745 -5.644 6.333 1.00 91.50 93 PRO A O 1
ATOM 681 N N . ASN A 1 94 ? -3.543 -7.724 6.597 1.00 92.62 94 ASN A N 1
ATOM 682 C CA . ASN A 1 94 ? -4.335 -7.726 5.354 1.00 92.62 94 ASN A CA 1
ATOM 683 C C . ASN A 1 94 ? -5.228 -6.474 5.192 1.00 92.62 94 ASN A C 1
ATOM 685 O O . ASN A 1 94 ? -5.391 -5.952 4.092 1.00 92.62 94 ASN A O 1
ATOM 689 N N . ARG A 1 95 ? -5.754 -5.927 6.301 1.00 95.06 95 ARG A N 1
ATOM 690 C CA . ARG A 1 95 ? -6.537 -4.675 6.290 1.00 95.06 95 ARG A CA 1
ATOM 691 C C . ARG A 1 95 ? -5.780 -3.500 5.655 1.00 95.06 95 ARG A C 1
ATOM 693 O O . ARG A 1 95 ? -6.386 -2.712 4.938 1.00 95.06 95 ARG A O 1
ATOM 700 N N . TRP A 1 96 ? -4.474 -3.395 5.903 1.00 95.25 96 TRP A N 1
ATOM 701 C CA . TRP A 1 96 ? -3.640 -2.320 5.372 1.00 95.25 96 TRP A CA 1
ATOM 702 C C . TRP A 1 96 ? -3.344 -2.537 3.905 1.00 95.25 96 TRP A C 1
ATOM 704 O O . TRP A 1 96 ? -3.439 -1.602 3.119 1.00 95.25 96 TRP A O 1
ATOM 714 N N . VAL A 1 97 ? -3.052 -3.777 3.521 1.00 95.94 97 VAL A N 1
ATOM 715 C CA . VAL A 1 97 ? -2.809 -4.118 2.122 1.00 95.94 97 VAL A CA 1
ATOM 716 C C . VAL A 1 97 ? -4.035 -3.808 1.265 1.00 95.94 97 VAL A C 1
ATOM 718 O O . VAL A 1 97 ? -3.902 -3.146 0.239 1.00 95.94 97 VAL A O 1
ATOM 721 N N . LEU A 1 98 ? -5.240 -4.159 1.723 1.00 96.19 98 LEU A N 1
ATOM 722 C CA . LEU A 1 98 ? -6.485 -3.781 1.045 1.00 96.19 98 LEU A CA 1
ATOM 723 C C . LEU A 1 98 ? -6.628 -2.262 0.886 1.00 96.19 98 LEU A C 1
ATOM 725 O O . LEU A 1 98 ? -6.983 -1.786 -0.193 1.00 96.19 98 LEU A O 1
ATOM 729 N N . GLN A 1 99 ? -6.330 -1.487 1.932 1.00 96.50 99 GLN A N 1
ATOM 730 C CA . GLN A 1 99 ? -6.387 -0.025 1.867 1.00 96.50 99 GLN A CA 1
ATOM 731 C C . GLN A 1 99 ? -5.350 0.560 0.902 1.00 96.50 99 GLN A C 1
ATOM 733 O O . GLN A 1 99 ? -5.675 1.470 0.142 1.00 96.50 99 GLN A O 1
ATOM 738 N N . LEU A 1 100 ? -4.128 0.028 0.887 1.00 95.62 100 LEU A N 1
ATOM 739 C CA . LEU A 1 100 ? -3.055 0.475 -0.003 1.00 95.62 100 LEU A CA 1
ATOM 740 C C . LEU A 1 100 ? -3.366 0.151 -1.468 1.00 95.62 100 LEU A C 1
ATOM 742 O O . LEU A 1 100 ? -3.206 1.013 -2.332 1.00 95.62 100 LEU A O 1
ATOM 746 N N . VAL A 1 101 ? -3.884 -1.047 -1.749 1.00 95.94 101 VAL A N 1
ATOM 747 C CA . VAL A 1 101 ? -4.329 -1.422 -3.099 1.00 95.94 101 VAL A CA 1
ATOM 748 C C . VAL A 1 101 ? -5.515 -0.557 -3.539 1.00 95.94 101 VAL A C 1
ATOM 750 O O . VAL A 1 101 ? -5.536 -0.067 -4.667 1.00 95.94 101 VAL A O 1
ATOM 753 N N . THR A 1 102 ? -6.456 -0.266 -2.634 1.00 95.44 102 THR A N 1
ATOM 754 C CA . THR A 1 102 ? -7.568 0.669 -2.897 1.00 95.44 102 THR A CA 1
ATOM 755 C C . THR A 1 102 ? -7.068 2.089 -3.185 1.00 95.44 102 THR A C 1
ATOM 757 O O . THR A 1 102 ? -7.635 2.785 -4.024 1.00 95.44 102 THR A O 1
ATOM 760 N N . ALA A 1 103 ? -5.975 2.514 -2.543 1.00 93.62 103 ALA A N 1
ATOM 761 C CA . ALA A 1 103 ? -5.307 3.786 -2.821 1.00 93.62 103 ALA A CA 1
ATOM 762 C C . ALA A 1 103 ? -4.519 3.795 -4.148 1.00 93.62 103 ALA A C 1
ATOM 764 O O . ALA A 1 103 ? -3.920 4.811 -4.497 1.00 93.62 103 ALA A O 1
ATOM 765 N N . GLY A 1 104 ? -4.534 2.691 -4.902 1.00 94.06 104 GLY A N 1
ATOM 766 C CA . GLY A 1 104 ? -3.954 2.590 -6.238 1.00 94.06 104 GLY A CA 1
ATOM 767 C C . GLY A 1 104 ? -2.583 1.922 -6.295 1.00 94.06 104 GLY A C 1
ATOM 768 O O . GLY A 1 104 ? -2.001 1.877 -7.378 1.00 94.06 104 GLY A O 1
ATOM 769 N N . VAL A 1 105 ? -2.068 1.391 -5.180 1.00 95.06 105 VAL A N 1
ATOM 770 C CA . VAL A 1 105 ? -0.824 0.608 -5.188 1.00 95.06 105 VAL A CA 1
ATOM 771 C C . VAL A 1 105 ? -1.055 -0.689 -5.951 1.00 95.06 105 VAL A C 1
ATOM 773 O O . VAL A 1 105 ? -1.986 -1.439 -5.660 1.00 95.06 105 VAL A O 1
ATOM 776 N N . ARG A 1 106 ? -0.177 -0.979 -6.911 1.00 94.25 106 ARG A N 1
ATOM 777 C CA . ARG A 1 106 ? -0.196 -2.231 -7.673 1.00 94.25 106 ARG A CA 1
ATOM 778 C C . ARG A 1 106 ? 1.138 -2.935 -7.516 1.00 94.25 106 ARG A C 1
ATOM 780 O O . ARG A 1 106 ? 2.179 -2.339 -7.792 1.00 94.25 106 ARG A O 1
ATOM 787 N N . ILE A 1 107 ? 1.094 -4.186 -7.065 1.00 94.31 107 ILE A N 1
ATOM 788 C CA . ILE A 1 107 ? 2.281 -5.038 -7.000 1.00 94.31 107 ILE A CA 1
ATOM 789 C C . ILE A 1 107 ? 2.317 -5.863 -8.277 1.00 94.31 107 ILE A C 1
ATOM 791 O O . ILE A 1 107 ? 1.425 -6.681 -8.509 1.00 94.31 107 ILE A O 1
ATOM 795 N N . MET A 1 108 ? 3.350 -5.634 -9.078 1.00 94.19 108 MET A N 1
ATOM 796 C CA . MET A 1 108 ? 3.579 -6.336 -10.335 1.00 94.19 108 MET A CA 1
ATOM 797 C C . MET A 1 108 ? 4.309 -7.659 -10.088 1.00 94.19 108 MET A C 1
ATOM 799 O O . MET A 1 108 ? 5.059 -7.802 -9.116 1.00 94.19 108 MET A O 1
ATOM 803 N N . TYR A 1 109 ? 4.147 -8.620 -10.994 1.00 94.00 109 TYR A N 1
ATOM 804 C CA . TYR A 1 109 ? 4.766 -9.940 -10.887 1.00 94.00 109 TYR A CA 1
ATOM 805 C C . TYR A 1 109 ? 6.298 -9.900 -10.707 1.00 94.00 109 TYR A C 1
ATO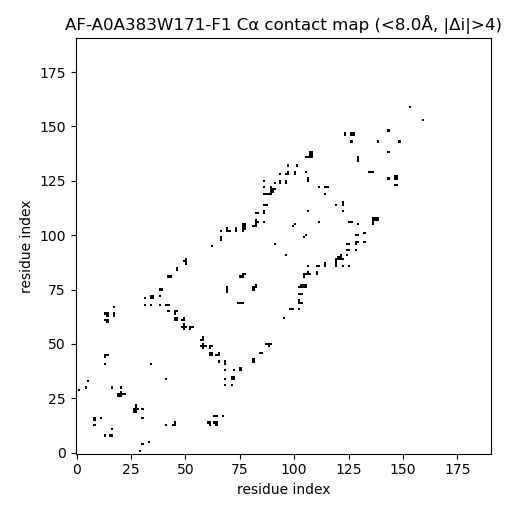M 807 O O . TYR A 1 109 ? 6.790 -10.603 -9.823 1.00 94.00 109 TYR A O 1
ATOM 815 N N . PRO A 1 110 ? 7.076 -9.054 -11.421 1.00 94.19 110 PRO A N 1
ATOM 816 C CA . PRO A 1 110 ? 8.521 -8.959 -11.199 1.00 94.19 110 PRO A CA 1
ATOM 817 C C . PRO A 1 110 ? 8.895 -8.516 -9.779 1.00 94.19 110 PRO A C 1
ATOM 819 O O . PRO A 1 110 ? 9.891 -8.978 -9.228 1.00 94.19 110 PRO A O 1
ATOM 822 N N . GLN A 1 111 ? 8.089 -7.643 -9.172 1.00 94.19 111 GLN A N 1
ATOM 823 C CA . GLN A 1 111 ? 8.329 -7.131 -7.821 1.00 94.19 111 GLN A CA 1
ATOM 824 C C . GLN A 1 111 ? 8.061 -8.217 -6.785 1.00 94.19 111 GLN A C 1
ATOM 826 O O . GLN A 1 111 ? 8.848 -8.407 -5.860 1.00 94.19 111 GLN A O 1
ATOM 831 N N . LEU A 1 112 ? 6.979 -8.971 -6.984 1.00 92.38 112 LEU A N 1
ATOM 832 C CA . LEU A 1 112 ? 6.655 -10.119 -6.152 1.00 92.38 112 LEU A CA 1
ATOM 833 C C . LEU A 1 112 ? 7.712 -11.220 -6.270 1.00 92.38 112 LEU A C 1
ATOM 835 O O . LEU A 1 112 ? 8.119 -11.785 -5.261 1.00 92.38 112 LEU A O 1
ATOM 839 N N . LEU A 1 113 ? 8.202 -11.487 -7.482 1.00 92.75 113 LEU A N 1
ATOM 840 C CA . LEU A 1 113 ? 9.277 -12.449 -7.705 1.00 92.75 113 LEU A CA 1
ATOM 841 C C . LEU A 1 113 ? 10.566 -12.012 -6.997 1.00 92.75 113 LEU A C 1
ATOM 843 O O . LEU A 1 113 ? 11.177 -12.817 -6.304 1.00 92.75 113 LEU A O 1
ATOM 847 N N . ALA A 1 114 ? 10.944 -10.734 -7.098 1.00 92.62 114 ALA A N 1
ATOM 848 C CA . ALA A 1 114 ? 12.107 -10.199 -6.392 1.00 92.62 114 ALA A CA 1
ATOM 849 C C . ALA A 1 114 ? 11.966 -10.308 -4.859 1.00 92.62 114 ALA A C 1
ATOM 851 O O . ALA A 1 114 ? 12.928 -10.654 -4.166 1.00 92.62 114 ALA A O 1
ATOM 852 N N . ALA A 1 115 ? 10.766 -10.053 -4.328 1.00 91.12 115 ALA A N 1
ATOM 853 C CA . ALA A 1 115 ? 10.451 -10.226 -2.910 1.00 91.12 115 ALA A CA 1
ATOM 854 C C . ALA A 1 115 ? 10.547 -11.696 -2.473 1.00 91.12 115 ALA A C 1
ATOM 856 O O . ALA A 1 115 ? 11.171 -12.000 -1.457 1.00 91.12 115 ALA A O 1
ATOM 857 N N . ALA A 1 116 ? 10.008 -12.610 -3.286 1.00 89.50 116 ALA A N 1
ATOM 858 C CA . ALA A 1 116 ? 10.066 -14.051 -3.065 1.00 89.50 116 ALA A CA 1
ATOM 859 C C . ALA A 1 116 ? 11.508 -14.572 -3.065 1.00 89.50 116 ALA A C 1
ATOM 861 O O . ALA A 1 116 ? 11.897 -15.315 -2.164 1.00 89.50 116 ALA A O 1
ATOM 862 N N . SER A 1 117 ? 12.328 -14.138 -4.028 1.00 92.19 117 SER A N 1
ATOM 863 C CA . SER A 1 117 ? 13.761 -14.458 -4.082 1.00 92.19 117 SER A CA 1
ATOM 864 C C . SER A 1 117 ? 14.520 -13.939 -2.860 1.00 92.19 117 SER A C 1
ATOM 866 O O . SER A 1 117 ? 15.519 -14.531 -2.461 1.00 92.19 117 SER A O 1
ATOM 868 N N . SER A 1 118 ? 14.029 -12.862 -2.245 1.00 92.81 118 SER A N 1
ATOM 869 C CA . SER A 1 118 ? 14.575 -12.287 -1.011 1.00 92.81 118 SER A CA 1
ATOM 870 C C . SER A 1 118 ? 13.967 -12.900 0.261 1.00 92.81 118 SER A C 1
ATOM 872 O O . SER A 1 118 ? 14.283 -12.447 1.357 1.00 92.81 118 SER A O 1
ATOM 874 N N . MET A 1 119 ? 13.105 -13.917 0.129 1.00 91.31 119 MET A N 1
ATOM 875 C CA . MET A 1 119 ? 12.390 -14.587 1.222 1.00 91.31 119 MET A CA 1
ATOM 876 C C . MET A 1 119 ? 11.607 -13.629 2.134 1.00 91.31 119 MET A C 1
ATOM 878 O O . MET A 1 119 ? 11.549 -13.837 3.346 1.00 91.31 119 MET A O 1
ATOM 882 N N . VAL A 1 120 ? 11.000 -12.578 1.570 1.00 88.94 120 VAL A N 1
ATOM 883 C CA . VAL A 1 120 ? 10.185 -11.642 2.357 1.00 88.94 120 VAL A CA 1
ATOM 884 C C . VAL A 1 120 ? 8.905 -12.349 2.838 1.00 88.94 120 VAL A C 1
ATOM 886 O O . VAL A 1 120 ? 8.120 -12.808 2.002 1.00 88.94 120 VAL A O 1
ATOM 889 N N . PRO A 1 121 ? 8.667 -12.464 4.157 1.00 87.12 121 PRO A N 1
ATOM 890 C CA . PRO A 1 121 ? 7.463 -13.096 4.690 1.00 87.12 121 PRO A CA 1
ATOM 891 C C . PRO A 1 121 ? 6.206 -12.257 4.425 1.00 87.12 121 PRO A C 1
ATOM 893 O O . PRO A 1 121 ? 6.252 -11.027 4.431 1.00 87.12 121 PRO A O 1
ATOM 896 N N . GLY A 1 122 ? 5.065 -12.928 4.241 1.00 87.12 122 GLY A N 1
ATOM 897 C CA . GLY A 1 122 ? 3.757 -12.279 4.130 1.00 87.12 122 GLY A CA 1
ATOM 898 C C . GLY A 1 122 ? 3.463 -11.656 2.764 1.00 87.12 122 GLY A C 1
ATOM 899 O O . GLY A 1 122 ? 2.483 -10.929 2.629 1.00 87.12 122 GLY A O 1
ATOM 900 N N . MET A 1 123 ? 4.268 -11.917 1.731 1.00 91.12 123 MET A N 1
ATOM 901 C CA . MET A 1 123 ? 4.033 -11.375 0.385 1.00 91.12 123 MET A CA 1
ATOM 902 C C . MET A 1 123 ? 2.713 -11.860 -0.247 1.00 91.12 123 MET A C 1
ATOM 904 O O . MET A 1 123 ? 2.127 -11.171 -1.082 1.00 91.12 123 MET A O 1
ATOM 908 N N . GLU A 1 124 ? 2.210 -13.024 0.167 1.00 91.06 124 GLU A N 1
ATOM 909 C CA . GLU A 1 124 ? 0.960 -13.624 -0.300 1.00 91.06 124 GLU A CA 1
ATOM 910 C C . GLU A 1 124 ? -0.261 -12.728 -0.058 1.00 91.06 124 GLU A C 1
ATOM 912 O O . GLU A 1 124 ? -1.191 -12.716 -0.872 1.00 91.06 124 GLU A O 1
ATOM 917 N N . VAL A 1 125 ? -0.232 -11.907 0.999 1.00 93.50 125 VAL A N 1
ATOM 918 C CA . VAL A 1 125 ? -1.346 -11.012 1.340 1.00 93.50 125 VAL A CA 1
ATOM 919 C C . VAL A 1 125 ? -1.537 -9.918 0.282 1.00 93.50 125 VAL A C 1
ATOM 921 O O . VAL A 1 125 ? -2.661 -9.478 0.047 1.00 93.50 125 VAL A O 1
ATOM 924 N N . TRP A 1 126 ? -0.472 -9.541 -0.439 1.00 93.81 126 TRP A N 1
ATOM 925 C CA . TRP A 1 126 ? -0.533 -8.596 -1.561 1.00 93.81 126 TRP A CA 1
ATOM 926 C C . TRP A 1 126 ? -1.228 -9.180 -2.787 1.00 93.81 126 TRP A C 1
ATOM 928 O O . TRP A 1 126 ? -1.996 -8.480 -3.451 1.00 93.81 126 TRP A O 1
ATOM 938 N N . VAL A 1 127 ? -0.989 -10.458 -3.089 1.00 93.25 127 VAL A N 1
ATOM 939 C CA . VAL A 1 127 ? -1.693 -11.156 -4.177 1.00 93.25 127 VAL A CA 1
ATOM 940 C C . VAL A 1 127 ? -3.160 -11.295 -3.815 1.00 93.25 127 VAL A C 1
ATOM 942 O O . VAL A 1 127 ? -4.028 -10.909 -4.596 1.00 93.25 127 VAL A O 1
ATOM 945 N N . GLN A 1 128 ? -3.432 -11.764 -2.597 1.00 93.19 128 GLN A N 1
ATOM 946 C CA . GLN A 1 128 ? -4.785 -11.973 -2.106 1.00 93.19 128 GLN A CA 1
ATOM 947 C C . GLN A 1 128 ? -5.616 -10.684 -2.149 1.00 93.19 128 GLN A C 1
ATOM 949 O O . GLN A 1 128 ? -6.741 -10.700 -2.647 1.00 93.19 128 GLN A O 1
ATOM 954 N N . ALA A 1 129 ? -5.071 -9.560 -1.682 1.00 9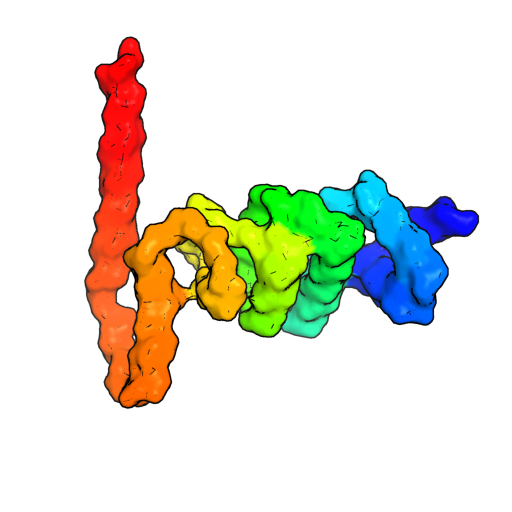4.62 129 ALA A N 1
ATOM 955 C CA . ALA A 1 129 ? -5.772 -8.280 -1.704 1.00 94.62 129 ALA A CA 1
ATOM 956 C C . ALA A 1 129 ? -6.087 -7.799 -3.131 1.00 94.62 129 ALA A C 1
ATOM 958 O O . ALA A 1 129 ? -7.204 -7.351 -3.393 1.00 94.62 129 ALA A O 1
ATOM 959 N N . GLN A 1 130 ? -5.142 -7.929 -4.073 1.00 94.62 130 GLN A N 1
ATOM 960 C CA . GLN A 1 130 ? -5.382 -7.558 -5.475 1.00 94.62 130 GLN A CA 1
ATOM 961 C C . GLN A 1 130 ? -6.469 -8.429 -6.118 1.00 94.62 130 GLN A C 1
ATOM 963 O O . GLN A 1 130 ? -7.315 -7.905 -6.842 1.00 94.62 130 GLN A O 1
ATOM 968 N N . GLN A 1 131 ? -6.511 -9.726 -5.796 1.00 93.62 131 GLN A N 1
ATOM 969 C CA . GLN A 1 131 ? -7.585 -10.612 -6.249 1.00 93.62 131 GLN A CA 1
ATOM 970 C C . GLN A 1 131 ? -8.946 -10.258 -5.661 1.00 93.62 131 GLN A C 1
ATOM 972 O O . GLN A 1 131 ? -9.930 -10.193 -6.394 1.00 93.62 131 GLN A O 1
ATOM 977 N N . GLN A 1 132 ? -9.006 -10.015 -4.349 1.00 94.12 132 GLN A N 1
ATOM 978 C CA . GLN A 1 132 ? -10.245 -9.657 -3.655 1.00 94.12 132 GLN A CA 1
ATOM 979 C C . GLN A 1 132 ? -10.864 -8.375 -4.214 1.00 94.12 132 GLN A C 1
ATOM 981 O O . GLN A 1 132 ? -12.084 -8.259 -4.288 1.00 94.12 132 GLN A O 1
ATOM 986 N N . LEU A 1 133 ? -10.023 -7.430 -4.636 1.00 94.44 133 LEU A N 1
ATOM 987 C CA . LEU A 1 133 ? -10.447 -6.168 -5.235 1.00 94.44 133 LEU A CA 1
ATOM 988 C C . LEU A 1 133 ? -10.648 -6.251 -6.758 1.00 94.44 133 LEU A C 1
ATOM 990 O O . LEU A 1 133 ? -10.983 -5.243 -7.377 1.00 94.44 133 LEU A O 1
ATOM 994 N N . GLY A 1 134 ? -10.447 -7.422 -7.375 1.00 94.19 134 GLY A N 1
ATOM 995 C CA . GLY A 1 134 ? -10.589 -7.607 -8.822 1.00 94.19 134 GLY A CA 1
ATOM 996 C C . GLY A 1 134 ? -9.620 -6.753 -9.646 1.00 94.19 134 GLY A C 1
ATOM 997 O O . GLY A 1 134 ? -9.919 -6.400 -10.787 1.00 94.19 134 GLY A O 1
ATOM 998 N N . VAL A 1 135 ? -8.474 -6.380 -9.070 1.00 92.88 135 VAL A N 1
ATOM 999 C CA . VAL A 1 135 ? -7.455 -5.587 -9.761 1.00 92.88 135 VAL A CA 1
ATOM 1000 C C . VAL A 1 135 ? -6.797 -6.472 -10.812 1.00 92.88 135 VAL A C 1
ATOM 1002 O O . VAL A 1 135 ? -6.295 -7.547 -10.496 1.00 92.88 135 VAL A O 1
ATOM 1005 N N . GLN A 1 136 ? -6.781 -6.022 -12.070 1.00 90.62 136 GLN A N 1
ATOM 1006 C CA . GLN A 1 136 ? -6.001 -6.708 -13.097 1.00 90.62 136 GLN A CA 1
ATOM 1007 C C . GLN A 1 136 ? -4.515 -6.624 -12.752 1.00 90.62 136 GLN A C 1
ATOM 1009 O O . GLN A 1 136 ? -3.955 -5.529 -12.655 1.00 90.62 136 GLN A O 1
ATOM 1014 N N . THR A 1 137 ? -3.897 -7.789 -12.593 1.00 88.25 137 THR A N 1
ATOM 1015 C CA . THR A 1 137 ? -2.461 -7.940 -12.384 1.00 88.25 137 THR A CA 1
ATOM 1016 C C . THR A 1 137 ? -1.835 -8.618 -13.596 1.00 88.25 137 THR A C 1
ATOM 1018 O O . THR A 1 137 ? -2.499 -9.316 -14.361 1.00 88.25 137 THR A O 1
ATOM 1021 N N . ASP A 1 138 ? -0.534 -8.422 -13.772 1.00 93.31 138 ASP A N 1
ATOM 1022 C CA . ASP A 1 138 ? 0.293 -9.145 -14.740 1.00 93.31 138 ASP A CA 1
ATOM 1023 C C . ASP A 1 138 ? 0.689 -10.550 -14.243 1.00 93.31 138 ASP A C 1
ATOM 1025 O O . ASP A 1 138 ? 1.531 -11.215 -14.848 1.00 93.31 138 ASP A O 1
ATOM 1029 N N . MET A 1 139 ? 0.111 -11.015 -13.129 1.00 90.12 139 MET A N 1
ATOM 1030 C CA . MET A 1 139 ? 0.490 -12.281 -12.515 1.00 90.12 139 MET A CA 1
ATOM 1031 C C . MET A 1 139 ? -0.090 -13.461 -13.301 1.00 90.12 139 MET A C 1
ATOM 1033 O O . MET A 1 139 ? -1.300 -13.5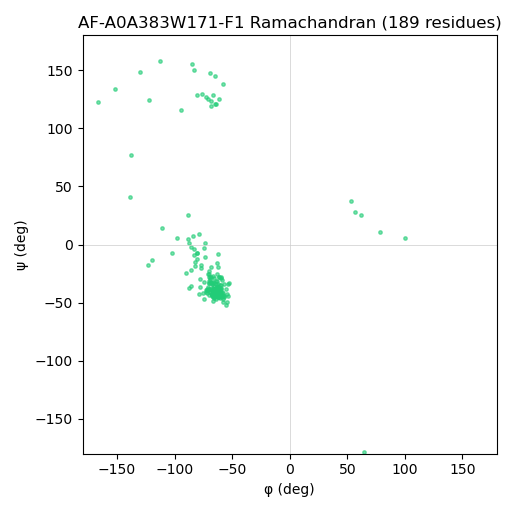11 -13.542 1.00 90.12 139 MET A O 1
ATOM 1037 N N . PRO A 1 140 ? 0.730 -14.464 -13.659 1.00 90.38 140 PRO A N 1
ATOM 1038 C CA . PRO A 1 140 ? 0.223 -15.663 -14.304 1.00 90.38 140 PRO A CA 1
ATOM 1039 C C . PRO A 1 140 ? -0.694 -16.433 -13.346 1.00 90.38 140 PRO A C 1
ATOM 1041 O O . PRO A 1 140 ? -0.426 -16.517 -12.145 1.00 90.38 140 PRO A O 1
ATOM 1044 N N . ALA A 1 141 ? -1.738 -17.067 -13.889 1.00 87.75 141 ALA A N 1
ATOM 1045 C CA . ALA A 1 141 ? -2.721 -17.828 -13.109 1.00 87.75 141 ALA A CA 1
ATOM 1046 C C . ALA A 1 141 ? -2.079 -18.881 -12.185 1.00 87.75 141 ALA A C 1
ATOM 1048 O O . ALA A 1 141 ? -2.554 -19.100 -11.077 1.00 87.75 141 ALA A O 1
ATOM 1049 N N . ALA A 1 142 ? -0.959 -19.480 -12.603 1.00 86.38 142 ALA A N 1
ATOM 1050 C CA . ALA A 1 142 ? -0.211 -20.431 -11.784 1.00 86.38 142 ALA A CA 1
ATOM 1051 C C . ALA A 1 142 ? 0.418 -19.793 -10.529 1.00 86.38 142 ALA A C 1
ATOM 1053 O O . ALA A 1 142 ? 0.410 -20.408 -9.470 1.00 86.38 142 ALA A O 1
ATOM 1054 N N . ALA A 1 143 ? 0.945 -18.565 -10.617 1.00 85.62 143 ALA A N 1
ATOM 1055 C CA . ALA A 1 143 ? 1.503 -17.868 -9.452 1.00 85.62 143 ALA A CA 1
ATOM 1056 C C . ALA A 1 143 ? 0.396 -17.479 -8.467 1.00 85.62 143 ALA A C 1
ATOM 1058 O O . ALA A 1 143 ? 0.534 -17.654 -7.261 1.00 85.62 143 ALA A O 1
ATOM 1059 N N . VAL A 1 144 ? -0.731 -17.023 -9.010 1.00 86.62 144 VAL A N 1
ATOM 1060 C CA . VAL A 1 144 ? -1.969 -16.791 -8.270 1.00 86.62 144 VAL A CA 1
ATOM 1061 C C . VAL A 1 144 ? -2.415 -18.045 -7.507 1.00 86.62 144 VAL A C 1
ATOM 1063 O O . VAL A 1 144 ? -2.695 -17.959 -6.315 1.00 86.62 144 VAL A O 1
ATOM 1066 N N . ASP A 1 145 ? -2.460 -19.202 -8.167 1.00 86.69 145 ASP A N 1
ATOM 1067 C CA . ASP A 1 145 ? -2.900 -20.461 -7.557 1.00 86.69 145 ASP A CA 1
ATOM 1068 C C . ASP A 1 145 ? -1.948 -20.910 -6.440 1.00 86.69 145 ASP A C 1
ATOM 1070 O O . ASP A 1 145 ? -2.387 -21.313 -5.368 1.00 86.69 145 ASP A O 1
ATOM 1074 N N . VAL A 1 146 ? -0.637 -20.731 -6.623 1.00 85.31 146 VAL A N 1
ATOM 1075 C CA . VAL A 1 146 ? 0.356 -21.005 -5.572 1.00 85.31 146 VAL A CA 1
ATOM 1076 C C . VAL A 1 146 ? 0.191 -20.068 -4.368 1.00 85.31 146 VAL A C 1
ATOM 1078 O O . VAL A 1 146 ? 0.319 -20.517 -3.231 1.00 85.31 146 VAL A O 1
ATOM 1081 N N . CYS A 1 147 ? -0.103 -18.783 -4.586 1.00 83.88 147 CYS A N 1
ATOM 1082 C CA . CYS A 1 147 ? -0.274 -17.812 -3.501 1.00 83.88 147 CYS A CA 1
ATOM 1083 C C . CYS A 1 147 ? -1.638 -17.912 -2.795 1.00 83.88 147 CYS A C 1
ATOM 1085 O O . CYS A 1 147 ? -1.733 -17.574 -1.617 1.00 83.88 147 CYS A O 1
ATOM 1087 N N . CYS A 1 148 ? -2.697 -18.340 -3.493 1.00 81.44 148 CYS A N 1
ATOM 1088 C CA . CYS A 1 148 ? -4.081 -18.234 -3.011 1.00 81.44 148 CYS A CA 1
ATOM 1089 C C . CYS A 1 148 ? -4.851 -19.568 -2.946 1.00 81.44 148 CYS A C 1
ATOM 1091 O O . CYS A 1 148 ? -5.866 -19.643 -2.246 1.00 81.44 148 CYS A O 1
ATOM 1093 N N . GLY A 1 149 ? -4.396 -20.630 -3.620 1.00 73.56 149 GLY A N 1
ATOM 1094 C CA . GLY A 1 149 ? -5.107 -21.918 -3.756 1.00 73.56 149 GLY A CA 1
ATOM 1095 C C . GLY A 1 149 ? -5.340 -22.646 -2.429 1.00 73.56 149 GLY A C 1
ATOM 1096 O O . GLY A 1 149 ? -6.262 -23.443 -2.257 1.00 73.56 149 GLY A O 1
ATOM 1097 N N . ASP A 1 150 ? -4.564 -22.270 -1.430 1.00 64.62 150 ASP A N 1
ATOM 1098 C CA . ASP A 1 150 ? -4.603 -22.781 -0.076 1.00 64.62 150 ASP A CA 1
ATOM 1099 C C . ASP A 1 150 ? -5.756 -22.234 0.789 1.00 64.62 150 ASP A C 1
ATOM 1101 O O . ASP A 1 150 ? -6.142 -22.860 1.782 1.00 64.62 150 ASP A O 1
ATOM 1105 N N . ILE A 1 151 ? -6.335 -21.091 0.410 1.00 58.44 151 ILE A N 1
ATOM 1106 C CA . ILE A 1 151 ? -7.436 -20.440 1.139 1.00 58.44 151 ILE A CA 1
ATOM 1107 C C . ILE A 1 151 ? -8.787 -21.019 0.703 1.00 58.44 151 ILE A C 1
ATOM 1109 O O . ILE A 1 151 ? -9.670 -21.230 1.536 1.00 58.44 151 ILE A O 1
ATOM 1113 N N . ALA A 1 152 ? -8.929 -21.363 -0.581 1.00 51.25 152 ALA A N 1
ATOM 1114 C CA . ALA A 1 152 ? -10.126 -22.022 -1.102 1.00 51.25 152 ALA A CA 1
ATOM 1115 C C . ALA A 1 152 ? -10.310 -23.435 -0.514 1.00 51.25 152 ALA A C 1
ATOM 1117 O O . ALA A 1 152 ? -11.430 -23.843 -0.212 1.00 51.25 152 ALA A O 1
ATOM 1118 N N . ALA A 1 153 ? -9.212 -24.163 -0.279 1.00 51.12 153 ALA A N 1
ATOM 1119 C CA . ALA A 1 153 ? -9.250 -25.493 0.333 1.00 51.12 153 ALA A CA 1
ATOM 1120 C C . ALA A 1 153 ? -9.537 -25.456 1.851 1.00 51.12 153 ALA A C 1
ATOM 1122 O O . ALA A 1 153 ? -10.206 -26.346 2.381 1.00 51.12 153 ALA A O 1
ATOM 1123 N N . GLY A 1 154 ? -9.080 -24.412 2.554 1.00 51.31 154 GLY A N 1
ATOM 1124 C CA . GLY A 1 154 ? -9.269 -24.252 4.002 1.00 51.31 154 GLY A CA 1
ATOM 1125 C C . GLY A 1 154 ? -10.713 -23.964 4.430 1.00 51.31 154 GLY A C 1
ATOM 1126 O O . GLY A 1 154 ? -11.098 -24.325 5.539 1.00 51.31 154 GLY A O 1
ATOM 1127 N N . ALA A 1 155 ? -11.535 -23.393 3.545 1.00 51.59 155 ALA A N 1
ATOM 1128 C CA . ALA A 1 155 ? -12.966 -23.200 3.792 1.00 51.59 155 ALA A CA 1
ATOM 1129 C C . ALA A 1 155 ? -13.783 -24.508 3.714 1.00 51.59 155 ALA A C 1
ATOM 1131 O O . ALA A 1 155 ? -14.946 -24.517 4.114 1.00 51.59 155 ALA A O 1
ATOM 1132 N N . LEU A 1 156 ? -13.191 -25.610 3.226 1.00 49.97 156 LEU A N 1
ATOM 1133 C CA . LEU A 1 156 ? -13.886 -26.888 3.045 1.00 49.97 156 LEU A CA 1
ATOM 1134 C C . LEU A 1 156 ? -13.308 -28.065 3.842 1.00 49.97 156 LEU A C 1
ATOM 1136 O O . LEU A 1 156 ? -14.001 -29.073 3.929 1.00 49.97 156 LEU A O 1
ATOM 1140 N N . ASN A 1 157 ? -12.106 -27.999 4.438 1.00 48.22 157 ASN A N 1
ATOM 1141 C CA . ASN A 1 157 ? -11.620 -29.075 5.321 1.00 48.22 157 ASN A CA 1
ATOM 1142 C C . ASN A 1 157 ? -10.384 -28.690 6.175 1.00 48.22 157 ASN A C 1
ATOM 1144 O O . ASN A 1 157 ? -9.320 -28.420 5.616 1.00 48.22 157 ASN A O 1
ATOM 1148 N N . PRO A 1 158 ? -10.437 -28.778 7.521 1.00 49.66 158 PRO A N 1
ATOM 1149 C CA . PRO A 1 158 ? -9.277 -28.532 8.390 1.00 49.66 158 PRO A CA 1
ATOM 1150 C C . PRO A 1 158 ? -8.219 -29.661 8.399 1.00 49.66 158 PRO A C 1
ATOM 1152 O O . PRO A 1 158 ? -7.173 -29.514 9.025 1.00 49.66 158 PRO A O 1
ATOM 1155 N N . GLY A 1 159 ? -8.436 -30.778 7.692 1.00 49.06 159 GLY A N 1
ATOM 1156 C CA . GLY A 1 159 ? -7.550 -31.955 7.723 1.00 49.06 159 GLY A CA 1
ATOM 1157 C C . GLY A 1 159 ? -6.305 -31.926 6.817 1.00 49.06 159 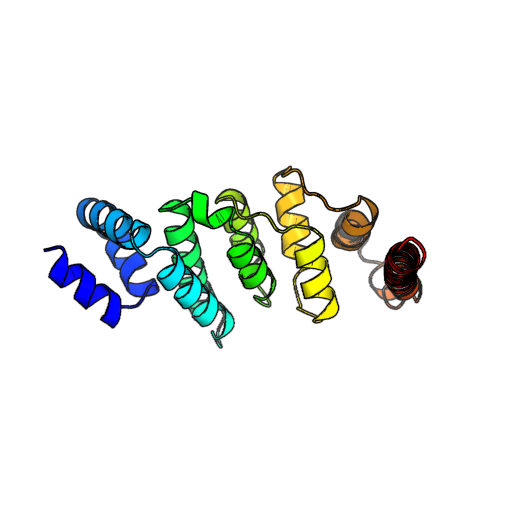GLY A C 1
ATOM 1158 O O . GLY A 1 159 ? -5.515 -32.864 6.860 1.00 49.06 159 GLY A O 1
ATOM 1159 N N . VAL A 1 160 ? -6.103 -30.897 5.981 1.00 51.28 160 VAL A N 1
ATOM 1160 C CA . VAL A 1 160 ? -5.094 -30.939 4.889 1.00 51.28 160 VAL A CA 1
ATOM 1161 C C . VAL A 1 160 ? -3.794 -30.178 5.206 1.00 51.28 160 VAL A C 1
ATOM 1163 O O . VAL A 1 160 ? -2.800 -30.315 4.491 1.00 51.28 160 VAL A O 1
ATOM 1166 N N . GLN A 1 161 ? -3.719 -29.441 6.322 1.00 47.50 161 GLN A N 1
ATOM 1167 C CA . GLN A 1 161 ? -2.518 -28.657 6.669 1.00 47.50 161 GLN A CA 1
ATOM 1168 C C . GLN A 1 161 ? -1.254 -29.512 6.897 1.00 47.50 161 GLN A C 1
ATOM 1170 O O . GLN A 1 161 ? -0.138 -29.001 6.813 1.00 47.50 161 GLN A O 1
ATOM 1175 N N . GLN A 1 162 ? -1.392 -30.827 7.093 1.00 46.12 162 GLN A N 1
ATOM 1176 C CA . GLN A 1 162 ? -0.253 -31.726 7.291 1.00 46.12 162 GLN A CA 1
ATOM 1177 C C . GLN A 1 162 ? 0.454 -32.140 5.981 1.00 46.12 162 GLN A C 1
ATOM 1179 O O . GLN A 1 162 ? 1.544 -32.709 6.035 1.00 46.12 162 GLN A O 1
ATOM 1184 N N . LEU A 1 163 ? -0.092 -31.793 4.803 1.00 48.38 163 LEU A N 1
ATOM 1185 C CA . LEU A 1 163 ? 0.491 -32.134 3.493 1.00 48.38 163 LEU A CA 1
ATOM 1186 C C . LEU A 1 163 ? 1.329 -31.009 2.842 1.00 48.38 163 LEU A C 1
ATOM 1188 O O . LEU A 1 163 ? 1.791 -31.168 1.712 1.00 48.38 163 LEU A O 1
ATOM 1192 N N . ARG A 1 164 ? 1.572 -29.879 3.526 1.00 46.72 164 ARG A N 1
ATOM 1193 C CA . ARG A 1 164 ? 2.343 -28.735 2.976 1.00 46.72 164 ARG A CA 1
ATOM 1194 C C . ARG A 1 164 ? 3.867 -28.825 3.097 1.00 46.72 164 ARG A C 1
ATOM 1196 O O . ARG A 1 164 ? 4.573 -27.914 2.682 1.00 46.72 164 ARG A O 1
ATOM 1203 N N . ARG A 1 165 ? 4.415 -29.957 3.546 1.00 51.44 165 ARG A N 1
ATOM 1204 C CA . ARG A 1 165 ? 5.837 -30.301 3.324 1.00 51.44 165 ARG A CA 1
ATOM 1205 C C . ARG A 1 165 ? 6.057 -31.050 2.002 1.00 51.44 165 ARG A C 1
ATOM 1207 O O . ARG A 1 165 ? 7.002 -31.825 1.883 1.00 51.44 165 ARG A O 1
ATOM 1214 N N . SER A 1 166 ? 5.177 -30.865 1.017 1.00 47.38 166 SER A N 1
ATOM 1215 C CA . SER A 1 166 ? 5.252 -31.616 -0.235 1.00 47.38 166 SER A CA 1
ATOM 1216 C C . SER A 1 166 ? 6.303 -31.025 -1.195 1.00 47.38 166 SER A C 1
ATOM 1218 O O . SER A 1 166 ? 6.262 -29.829 -1.491 1.00 47.38 166 SER A O 1
ATOM 1220 N N . PRO A 1 167 ? 7.231 -31.841 -1.733 1.00 55.09 167 PRO A N 1
ATOM 1221 C CA . PRO A 1 167 ? 8.331 -31.411 -2.610 1.00 55.09 167 PRO A CA 1
ATOM 1222 C C . PRO A 1 167 ? 7.894 -30.767 -3.940 1.00 55.09 167 PRO A C 1
ATOM 1224 O O . PRO A 1 167 ? 8.728 -30.205 -4.648 1.00 55.09 167 PRO A O 1
ATOM 1227 N N . LYS A 1 168 ? 6.597 -30.786 -4.273 1.00 53.38 168 LYS A N 1
ATOM 1228 C CA . LYS A 1 168 ? 6.054 -30.205 -5.511 1.00 53.38 168 LYS A CA 1
ATOM 1229 C C . LYS A 1 168 ? 6.157 -28.676 -5.577 1.00 53.38 168 LYS A C 1
ATOM 1231 O O . LYS A 1 168 ? 6.413 -28.147 -6.653 1.00 53.38 168 LYS A O 1
ATOM 1236 N N . GLY A 1 169 ? 6.061 -27.970 -4.445 1.00 51.22 169 GLY A N 1
ATOM 1237 C CA . GLY A 1 169 ? 6.236 -26.508 -4.417 1.00 51.22 169 GLY A CA 1
ATOM 1238 C C . GLY A 1 169 ? 7.650 -26.064 -4.819 1.00 51.22 169 GLY A C 1
ATOM 1239 O O . GLY A 1 169 ? 7.816 -25.063 -5.508 1.00 51.22 169 GLY A O 1
ATOM 1240 N N . ARG A 1 170 ? 8.676 -26.864 -4.482 1.00 57.19 170 ARG A N 1
ATOM 1241 C CA . ARG A 1 170 ? 10.066 -26.603 -4.900 1.00 57.19 170 ARG A CA 1
ATOM 1242 C C . ARG A 1 170 ? 10.285 -26.820 -6.396 1.00 57.19 170 ARG A C 1
ATOM 1244 O O . ARG A 1 170 ? 11.073 -26.098 -6.992 1.00 57.19 170 ARG A O 1
ATOM 1251 N N . GLN A 1 171 ? 9.578 -27.769 -7.009 1.00 60.84 171 GLN A N 1
ATOM 1252 C CA . GLN A 1 171 ? 9.724 -28.052 -8.440 1.00 60.84 171 GLN A CA 1
ATOM 1253 C C . GLN A 1 171 ? 9.167 -26.928 -9.321 1.00 60.84 171 GLN A C 1
ATOM 1255 O O . GLN A 1 171 ? 9.737 -26.656 -10.371 1.00 60.84 171 GLN A O 1
ATOM 1260 N N . LEU A 1 172 ? 8.101 -26.242 -8.894 1.00 60.91 172 LEU A N 1
ATOM 1261 C CA . LEU A 1 172 ? 7.536 -25.123 -9.659 1.00 60.91 172 LEU A CA 1
ATOM 1262 C C . LEU A 1 172 ? 8.427 -23.876 -9.614 1.00 60.91 172 LEU A C 1
ATOM 1264 O O . LEU A 1 172 ? 8.601 -23.230 -10.645 1.00 60.91 172 LEU A O 1
ATOM 1268 N N . LEU A 1 173 ? 9.054 -23.589 -8.466 1.00 59.41 173 LEU A N 1
ATOM 1269 C CA . LEU A 1 173 ? 10.054 -22.519 -8.376 1.00 59.41 173 LEU A CA 1
ATOM 1270 C C . LEU A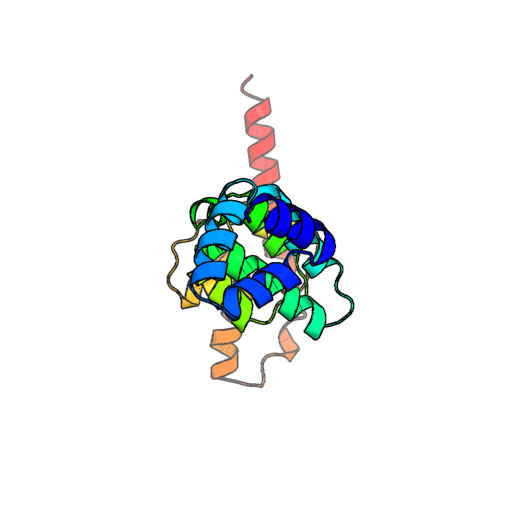 1 173 ? 11.261 -22.822 -9.279 1.00 59.41 173 LEU A C 1
ATOM 1272 O O . LEU A 1 173 ? 11.685 -21.971 -10.053 1.00 59.41 173 LEU A O 1
ATOM 1276 N N . GLN A 1 174 ? 11.747 -24.067 -9.253 1.00 65.94 174 GLN A N 1
ATOM 1277 C CA . GLN A 1 174 ? 12.894 -24.502 -10.052 1.00 65.94 174 GLN A CA 1
ATOM 1278 C C . GLN A 1 174 ? 12.594 -24.521 -11.565 1.00 65.94 174 GLN A C 1
ATOM 1280 O O . GLN A 1 174 ? 13.467 -24.213 -12.376 1.00 65.94 174 GLN A O 1
ATOM 1285 N N . ALA A 1 175 ? 11.351 -24.825 -11.957 1.00 63.50 175 ALA A N 1
ATOM 1286 C CA . ALA A 1 175 ?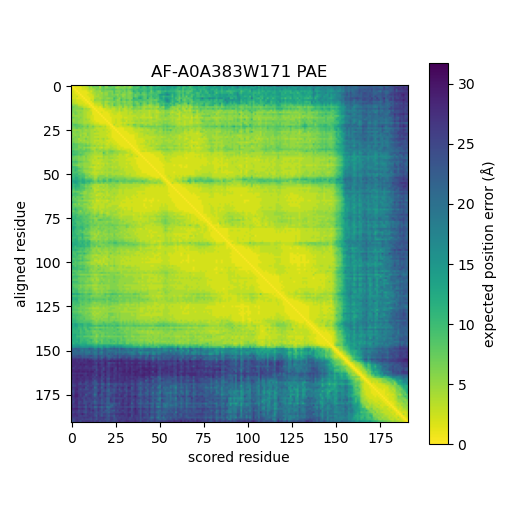 10.906 -24.770 -13.349 1.00 63.50 175 ALA A CA 1
ATOM 1287 C C . ALA A 1 175 ? 10.767 -23.326 -13.868 1.00 63.50 175 ALA A C 1
ATOM 1289 O O . ALA A 1 175 ? 11.142 -23.050 -15.010 1.00 63.50 175 ALA A O 1
ATOM 1290 N N . ALA A 1 176 ? 10.276 -22.399 -13.038 1.00 60.75 176 ALA A N 1
ATOM 1291 C CA . ALA A 1 176 ? 10.206 -20.979 -13.388 1.00 60.75 176 ALA A CA 1
ATOM 1292 C C . ALA A 1 176 ? 11.610 -20.363 -13.543 1.00 60.75 176 ALA A C 1
ATOM 1294 O O . ALA A 1 176 ? 11.869 -19.632 -14.501 1.00 60.75 176 ALA A O 1
ATOM 1295 N N . GLU A 1 177 ? 12.545 -20.737 -12.665 1.00 69.44 177 GLU A N 1
ATOM 1296 C CA . GLU A 1 177 ? 13.944 -20.297 -12.722 1.00 69.44 177 GLU A CA 1
ATOM 1297 C C . GLU A 1 177 ? 14.666 -20.833 -13.977 1.00 69.44 177 GLU A C 1
ATOM 1299 O O . GLU A 1 177 ? 15.381 -20.095 -14.662 1.00 69.44 177 GLU A O 1
ATOM 1304 N N . GLN A 1 178 ? 14.405 -22.089 -14.371 1.00 73.12 178 GLN A N 1
ATOM 1305 C CA . GLN A 1 178 ? 14.925 -22.659 -15.622 1.00 73.12 178 GLN A CA 1
ATOM 1306 C C . GLN A 1 178 ? 14.398 -21.946 -16.875 1.00 73.12 178 GLN A C 1
ATOM 1308 O O . GLN A 1 178 ? 15.154 -21.743 -17.827 1.00 73.12 178 GLN A O 1
ATOM 1313 N N . GLN A 1 179 ? 13.131 -21.526 -16.894 1.00 69.31 179 GLN A N 1
ATOM 1314 C CA . GLN A 1 179 ? 12.578 -20.802 -18.043 1.00 69.31 179 GLN A CA 1
ATOM 1315 C C . GLN A 1 179 ? 13.210 -19.413 -18.220 1.00 69.31 179 GLN A C 1
ATOM 1317 O O . GLN A 1 179 ? 13.493 -19.017 -19.355 1.00 69.31 179 GLN A O 1
ATOM 1322 N N . GLN A 1 180 ? 13.518 -18.704 -17.128 1.00 67.56 180 GLN A N 1
ATOM 1323 C CA . GLN A 1 180 ? 14.236 -17.426 -17.200 1.00 67.56 180 GLN A CA 1
ATOM 1324 C C . GLN A 1 180 ? 15.671 -17.597 -17.723 1.00 67.56 180 GLN A C 1
ATOM 1326 O O . GLN A 1 180 ? 16.062 -16.885 -18.652 1.00 67.56 180 GLN A O 1
ATOM 1331 N N . LEU A 1 181 ? 16.421 -18.593 -17.240 1.00 64.88 181 LEU A N 1
ATOM 1332 C CA . LEU A 1 181 ? 17.770 -18.913 -17.738 1.00 64.88 181 LEU A CA 1
ATOM 1333 C C . LEU A 1 181 ? 17.786 -19.265 -19.237 1.00 64.88 181 LEU A C 1
ATOM 1335 O O . LEU A 1 181 ? 18.643 -18.786 -19.986 1.00 64.88 181 LEU A O 1
ATOM 1339 N N . CYS A 1 182 ? 16.807 -20.041 -19.708 1.00 67.69 182 CYS A N 1
ATOM 1340 C CA . CYS A 1 182 ? 16.698 -20.400 -21.124 1.00 67.69 182 CYS A CA 1
ATOM 1341 C C . CYS A 1 182 ? 16.313 -19.219 -22.032 1.00 67.69 182 CYS A C 1
ATOM 1343 O O . CYS A 1 182 ? 16.664 -19.223 -23.216 1.00 67.69 182 CYS A O 1
ATOM 1345 N N . SER A 1 183 ? 15.598 -18.219 -21.512 1.00 67.62 183 SER A N 1
ATOM 1346 C CA . SER A 1 183 ? 15.272 -16.999 -22.263 1.00 67.62 183 SER A CA 1
ATOM 1347 C C . SER A 1 183 ? 16.453 -16.022 -22.348 1.00 67.62 183 SER A C 1
ATOM 1349 O O . SER A 1 183 ? 16.692 -15.456 -23.414 1.00 67.62 183 SER A O 1
ATOM 1351 N N . GLY A 1 184 ? 17.260 -15.904 -21.285 1.00 65.00 184 GLY A N 1
ATOM 1352 C CA . GLY A 1 184 ? 18.438 -15.028 -21.249 1.00 65.00 184 GLY A CA 1
ATOM 1353 C C . GLY A 1 184 ? 19.556 -15.455 -22.207 1.00 65.00 184 GLY A C 1
ATOM 1354 O O . GLY A 1 184 ? 20.117 -14.623 -22.917 1.00 65.00 184 GLY A O 1
ATOM 1355 N N . LEU A 1 185 ? 19.837 -16.759 -22.307 1.00 57.47 185 LEU A N 1
ATOM 1356 C CA . LEU A 1 185 ? 20.872 -17.285 -23.212 1.00 57.47 185 LEU A CA 1
ATOM 1357 C C . LEU A 1 185 ? 20.506 -17.138 -24.697 1.00 57.47 185 LEU A C 1
ATOM 1359 O O . LEU A 1 185 ? 21.387 -16.976 -25.542 1.00 57.47 185 LEU A O 1
ATOM 1363 N N . ARG A 1 186 ? 19.210 -17.131 -25.027 1.00 58.84 186 ARG A N 1
ATOM 1364 C CA . ARG A 1 186 ? 18.740 -16.989 -26.413 1.00 58.84 186 ARG A CA 1
ATOM 1365 C C . ARG A 1 186 ? 18.960 -15.578 -26.975 1.00 58.84 186 ARG A C 1
ATOM 1367 O O . ARG A 1 186 ? 19.136 -15.438 -28.179 1.00 58.84 186 ARG A O 1
ATOM 1374 N N . GLY A 1 187 ? 19.021 -14.560 -26.113 1.00 59.72 187 GLY A N 1
ATOM 1375 C CA . GLY A 1 187 ? 19.339 -13.181 -26.501 1.00 59.72 187 GLY A CA 1
ATOM 1376 C C . GLY A 1 187 ? 20.826 -12.920 -26.776 1.00 59.72 187 GLY A C 1
ATOM 1377 O O . GLY A 1 187 ? 21.154 -11.931 -27.425 1.00 59.72 187 GLY A O 1
ATOM 1378 N N . ILE A 1 188 ? 21.727 -13.799 -26.316 1.00 61.19 188 ILE A N 1
ATOM 1379 C CA . ILE A 1 188 ? 23.185 -13.641 -26.473 1.00 61.19 188 ILE A CA 1
ATOM 1380 C C . ILE A 1 188 ? 23.690 -14.289 -27.777 1.00 61.19 188 ILE A C 1
ATOM 1382 O O . ILE A 1 188 ? 24.686 -13.839 -28.324 1.00 61.19 188 ILE A O 1
ATOM 1386 N N . MET A 1 189 ? 22.984 -15.284 -28.329 1.00 54.81 189 MET A N 1
ATOM 1387 C CA . MET A 1 189 ? 23.352 -15.937 -29.603 1.00 54.81 189 MET A CA 1
ATOM 1388 C C . MET A 1 189 ? 22.840 -15.229 -30.874 1.00 54.81 189 MET A C 1
ATOM 1390 O O . MET A 1 189 ? 23.108 -15.706 -31.972 1.00 54.81 189 MET A O 1
ATOM 1394 N N . GLN A 1 190 ? 22.084 -14.131 -30.754 1.00 57.62 190 GLN A N 1
ATOM 1395 C CA . GLN A 1 190 ? 21.554 -13.373 -31.904 1.00 57.62 190 GLN A CA 1
ATOM 1396 C C . GLN A 1 190 ? 22.190 -11.981 -32.080 1.00 57.62 190 GLN A C 1
ATOM 1398 O O . GLN A 1 190 ? 21.658 -11.154 -32.820 1.00 57.62 190 GLN A O 1
ATOM 1403 N N . ARG A 1 191 ? 23.313 -11.715 -31.407 1.00 51.12 191 ARG A N 1
ATOM 1404 C CA . ARG A 1 191 ? 24.193 -10.573 -31.692 1.00 51.12 191 ARG A CA 1
ATOM 1405 C C . ARG A 1 191 ? 25.467 -11.068 -32.351 1.00 51.12 191 ARG A C 1
ATOM 1407 O O . ARG A 1 191 ? 25.968 -10.325 -33.218 1.00 51.12 191 ARG A O 1
#

pLDDT: mean 81.73, std 14.73, range [46.12, 96.5]

Secondary structure (DSSP, 8-state):
-HHHHHHHHHHHHHHHHHHHHHH-HHHHHHHHHHHHHTHHHHHHHHHHHHHH-SSHHHHHHHHHHHHHHHHH-HHHHT-HHHHHHHHT-SS--HHHHHHHHHTT----HHHHHHHHHTT-TTTHHHHHHHHHTT---S--HHHHHHHHHHHHHHTT-TT-GGGTT-THHHHHHHHHHHHHHHHHHHTTTT-

Nearest PDB structures (foldseek):
  8fbj-assembly1_A  TM=3.480E-01  e=5.852E+00  synthetic construct